Protein AF-A0AAD9PI22-F1 (afdb_monomer_lite)

Structure (mmCIF, N/CA/C/O backbone):
data_AF-A0AAD9PI22-F1
#
_entry.id   AF-A0AAD9PI22-F1
#
loop_
_atom_site.group_PDB
_atom_site.id
_atom_site.type_symbol
_atom_site.label_atom_id
_atom_site.label_alt_id
_atom_site.label_comp_id
_atom_site.label_asym_id
_atom_site.label_entity_id
_atom_site.label_seq_id
_atom_site.pdbx_PDB_ins_code
_atom_site.Cartn_x
_atom_site.Cartn_y
_atom_site.Cartn_z
_atom_site.occupancy
_atom_site.B_iso_or_equiv
_atom_site.auth_seq_id
_atom_site.auth_comp_id
_atom_site.auth_asym_id
_atom_site.auth_atom_id
_atom_site.pdbx_PDB_model_num
ATOM 1 N N . MET A 1 1 ? 38.702 -21.496 -39.972 1.00 35.97 1 MET A N 1
ATOM 2 C CA . MET A 1 1 ? 38.616 -20.045 -39.697 1.00 35.97 1 MET A CA 1
ATOM 3 C C . MET A 1 1 ? 37.369 -19.802 -38.869 1.00 35.97 1 MET A C 1
ATOM 5 O O . MET A 1 1 ? 36.273 -19.994 -39.371 1.00 35.97 1 MET A O 1
ATOM 9 N N . LEU A 1 2 ? 37.556 -19.489 -37.588 1.00 38.97 2 LEU A N 1
ATOM 10 C CA . LEU A 1 2 ? 36.494 -19.089 -36.666 1.00 38.97 2 LEU A CA 1
ATOM 11 C C . LEU A 1 2 ? 36.143 -17.617 -36.901 1.00 38.97 2 LEU A C 1
ATOM 13 O O . LEU A 1 2 ? 37.061 -16.807 -37.036 1.00 38.97 2 LEU A O 1
ATOM 17 N N . LYS A 1 3 ? 34.850 -17.290 -36.857 1.00 31.88 3 LYS A N 1
ATOM 18 C CA . LYS A 1 3 ? 34.234 -16.374 -35.875 1.00 31.88 3 LYS A CA 1
ATOM 19 C C . LYS A 1 3 ? 32.820 -16.034 -36.351 1.00 31.88 3 LYS A C 1
ATOM 21 O O . LYS A 1 3 ? 32.616 -15.097 -37.112 1.00 31.88 3 LYS A O 1
ATOM 26 N N . THR A 1 4 ? 31.850 -16.816 -35.890 1.00 35.97 4 THR A N 1
ATOM 27 C CA . THR A 1 4 ? 30.458 -16.381 -35.784 1.00 35.97 4 THR A CA 1
ATOM 28 C C . THR A 1 4 ? 30.445 -15.253 -34.759 1.00 35.97 4 THR A C 1
ATOM 30 O O . THR A 1 4 ? 30.722 -15.471 -33.581 1.00 35.97 4 THR A O 1
ATOM 33 N N . THR A 1 5 ? 30.233 -14.025 -35.216 1.00 40.47 5 THR A N 1
ATOM 34 C CA . THR A 1 5 ? 29.981 -12.865 -34.361 1.00 40.47 5 THR A CA 1
ATOM 35 C C . THR A 1 5 ? 28.583 -13.029 -33.774 1.00 40.47 5 THR A C 1
ATOM 37 O O . THR A 1 5 ? 27.614 -12.450 -34.257 1.00 40.47 5 THR A O 1
ATOM 40 N N . GLU A 1 6 ? 28.458 -13.871 -32.749 1.00 40.94 6 GLU A N 1
ATOM 41 C CA . GLU A 1 6 ? 27.347 -13.751 -31.813 1.00 40.94 6 GLU A CA 1
ATOM 42 C C . GLU A 1 6 ? 27.530 -12.397 -31.136 1.00 40.94 6 GLU A C 1
ATOM 44 O O . GLU A 1 6 ? 28.418 -12.203 -30.303 1.00 40.94 6 GLU A O 1
ATOM 49 N N . GLY A 1 7 ? 26.762 -11.410 -31.600 1.00 38.84 7 GLY A N 1
ATOM 50 C CA . GLY A 1 7 ? 26.632 -10.146 -30.906 1.00 38.84 7 GLY A CA 1
ATOM 51 C C . GLY A 1 7 ? 26.194 -10.475 -29.491 1.00 38.84 7 GLY A C 1
ATOM 52 O O . GLY A 1 7 ? 25.084 -10.957 -29.283 1.00 38.84 7 GLY A O 1
ATOM 53 N N . ILE A 1 8 ? 27.095 -10.271 -28.534 1.00 39.94 8 ILE A N 1
ATOM 54 C CA . ILE A 1 8 ? 26.773 -10.278 -27.116 1.00 39.94 8 ILE A CA 1
ATOM 55 C C . ILE A 1 8 ? 25.716 -9.185 -26.968 1.00 39.94 8 ILE A C 1
ATOM 57 O O . ILE A 1 8 ? 26.045 -7.999 -26.937 1.00 39.94 8 ILE A O 1
ATOM 61 N N . PHE A 1 9 ? 24.438 -9.567 -26.976 1.00 41.38 9 PHE A N 1
ATOM 62 C CA . PHE A 1 9 ? 23.366 -8.689 -26.547 1.00 41.38 9 PHE A CA 1
ATOM 63 C C . PHE A 1 9 ? 23.658 -8.421 -25.077 1.00 41.38 9 PHE A C 1
ATOM 65 O O . PHE A 1 9 ? 23.322 -9.221 -24.206 1.00 41.38 9 PHE A O 1
ATOM 72 N N . ASN A 1 10 ? 24.383 -7.335 -24.809 1.00 38.91 10 ASN A N 1
ATOM 73 C CA . ASN A 1 10 ? 24.570 -6.835 -23.463 1.00 38.91 10 ASN A CA 1
ATOM 74 C C . ASN A 1 10 ? 23.166 -6.565 -22.926 1.00 38.91 10 ASN A C 1
ATOM 76 O O . ASN A 1 10 ? 22.525 -5.587 -23.310 1.00 38.91 10 ASN A O 1
ATOM 80 N N . PHE A 1 11 ? 22.671 -7.468 -22.079 1.00 43.72 11 PHE A N 1
ATOM 81 C CA . PHE A 1 11 ? 21.475 -7.228 -21.299 1.00 43.72 11 PHE A CA 1
ATOM 82 C C . PHE A 1 11 ? 21.791 -6.040 -20.401 1.00 43.72 11 PHE A C 1
ATOM 84 O O . PHE A 1 11 ? 22.508 -6.166 -19.412 1.00 43.72 11 PHE A O 1
ATOM 91 N N . ASN A 1 12 ? 21.324 -4.870 -20.812 1.00 48.06 12 ASN A N 1
ATOM 92 C CA . ASN A 1 12 ? 21.410 -3.656 -20.033 1.00 48.06 12 ASN A CA 1
ATOM 93 C C . ASN A 1 12 ? 20.130 -3.653 -19.186 1.00 48.06 12 ASN A C 1
ATOM 95 O O . ASN A 1 12 ? 19.066 -3.337 -19.728 1.00 48.06 12 ASN A O 1
ATOM 99 N N . PRO A 1 13 ? 20.162 -4.141 -17.928 1.00 51.25 13 PRO A N 1
ATOM 100 C CA . PRO A 1 13 ? 18.949 -4.300 -17.146 1.00 51.25 13 PRO A CA 1
ATOM 101 C C . PRO A 1 13 ? 18.259 -2.947 -17.058 1.00 51.25 13 PRO A C 1
ATOM 103 O O . PRO A 1 13 ? 18.835 -1.980 -16.560 1.00 51.25 13 PRO A O 1
ATOM 106 N N . ILE A 1 14 ? 17.020 -2.883 -17.545 1.00 55.53 14 ILE A N 1
ATOM 107 C CA . ILE A 1 14 ? 16.158 -1.740 -17.278 1.00 55.53 14 ILE A CA 1
ATOM 108 C C . ILE A 1 14 ? 16.097 -1.628 -15.759 1.00 55.53 14 ILE A C 1
ATOM 110 O O . ILE A 1 14 ? 15.616 -2.540 -15.083 1.00 55.53 14 ILE A O 1
ATOM 114 N N . THR A 1 15 ? 16.629 -0.542 -15.203 1.00 68.50 15 THR A N 1
ATOM 115 C CA . THR A 1 15 ? 16.502 -0.287 -13.772 1.00 68.50 15 THR A CA 1
ATOM 116 C C . THR A 1 15 ? 15.007 -0.271 -13.460 1.00 68.50 15 THR A C 1
ATOM 118 O O . THR A 1 15 ? 14.279 0.544 -14.022 1.00 68.50 15 THR A O 1
ATOM 121 N N . PHE A 1 16 ? 14.523 -1.146 -12.570 1.00 73.44 16 PHE A N 1
ATOM 122 C CA . PHE A 1 16 ? 13.097 -1.224 -12.191 1.00 73.44 16 PHE A CA 1
ATOM 123 C C . PHE A 1 16 ? 12.507 0.140 -11.796 1.00 73.44 16 PHE A C 1
ATOM 125 O O . PHE A 1 16 ? 11.305 0.376 -11.869 1.00 73.44 16 PHE A O 1
ATOM 132 N N . ASN A 1 17 ? 13.386 1.061 -11.417 1.00 77.12 17 ASN A N 1
ATOM 133 C CA . ASN A 1 17 ? 13.073 2.401 -10.976 1.00 77.12 17 ASN A CA 1
ATOM 134 C C . ASN A 1 17 ? 12.427 3.283 -12.054 1.00 77.12 17 ASN A C 1
ATOM 136 O O . ASN A 1 17 ? 11.632 4.152 -11.701 1.00 77.12 17 ASN A O 1
ATOM 140 N N . VAL A 1 18 ? 12.696 3.027 -13.338 1.00 77.06 18 VAL A N 1
ATOM 141 C CA . VAL A 1 18 ? 12.153 3.815 -14.462 1.00 77.06 18 VAL A CA 1
ATOM 142 C C . VAL A 1 18 ? 10.926 3.178 -15.113 1.00 77.06 18 VAL A C 1
ATOM 144 O O . VAL A 1 18 ? 10.428 3.679 -16.117 1.00 77.06 18 VAL A O 1
ATOM 147 N N . LEU A 1 19 ? 10.453 2.047 -14.583 1.00 81.62 19 LEU A N 1
ATOM 148 C CA . LEU A 1 19 ? 9.307 1.350 -15.151 1.00 81.62 19 LEU A CA 1
ATOM 149 C C . LEU A 1 19 ? 8.008 2.099 -14.838 1.00 81.62 19 LEU A C 1
ATOM 151 O O . LEU A 1 19 ? 7.695 2.380 -13.678 1.00 81.62 19 LEU A O 1
ATOM 155 N N . LYS A 1 20 ? 7.244 2.370 -15.899 1.00 82.00 20 LYS A N 1
ATOM 156 C CA . LYS A 1 20 ? 5.884 2.917 -15.844 1.00 82.00 20 LYS A CA 1
ATOM 157 C C . LYS A 1 20 ? 4.918 1.928 -15.216 1.00 82.00 20 LYS A C 1
ATOM 159 O O . LYS A 1 20 ? 5.128 0.719 -15.308 1.00 82.00 20 LYS A O 1
ATOM 164 N N . GLN A 1 21 ? 3.803 2.416 -14.677 1.00 87.00 21 GLN A N 1
ATOM 165 C CA . GLN A 1 21 ? 2.771 1.546 -14.101 1.00 87.00 21 GLN A CA 1
ATOM 166 C C . GLN A 1 21 ? 2.164 0.593 -15.148 1.00 87.00 21 GLN A C 1
ATOM 168 O O . GLN A 1 21 ? 1.820 -0.546 -14.830 1.00 87.00 21 GLN A O 1
ATOM 173 N N . SER A 1 22 ? 2.067 1.048 -16.396 1.00 87.50 22 SER A N 1
ATOM 174 C CA . SER A 1 22 ? 1.543 0.302 -17.545 1.00 87.50 22 SER A CA 1
ATOM 175 C C . SER A 1 22 ? 2.485 -0.794 -18.063 1.00 87.50 22 SER A C 1
ATOM 177 O O . SER A 1 22 ? 2.059 -1.649 -18.842 1.00 87.50 22 SER A O 1
ATOM 179 N N . TRP A 1 23 ? 3.753 -0.802 -17.633 1.00 88.75 23 TRP A N 1
ATOM 180 C CA . TRP A 1 23 ? 4.766 -1.696 -18.184 1.00 88.75 23 TRP A CA 1
ATOM 181 C C . TRP A 1 23 ? 4.477 -3.166 -17.867 1.00 88.75 23 TRP A C 1
ATOM 183 O O . TRP A 1 23 ? 4.210 -3.551 -16.719 1.00 88.75 23 TRP A O 1
ATOM 193 N N . ARG A 1 24 ? 4.595 -3.996 -18.906 1.00 89.50 24 ARG A N 1
ATOM 194 C CA . ARG A 1 24 ? 4.453 -5.449 -18.847 1.00 89.50 24 ARG A CA 1
ATOM 195 C C . ARG A 1 24 ? 5.734 -6.120 -19.307 1.00 89.50 24 ARG A C 1
ATOM 197 O O . ARG A 1 24 ? 6.409 -5.615 -20.201 1.00 89.50 24 ARG A O 1
ATOM 204 N N . VAL A 1 25 ? 6.028 -7.270 -18.714 1.00 87.88 25 VAL A N 1
ATOM 205 C CA . VAL A 1 25 ? 7.157 -8.108 -19.121 1.00 87.88 25 VAL A CA 1
ATOM 206 C C . VAL A 1 25 ? 6.956 -8.551 -20.577 1.00 87.88 25 VAL A C 1
ATOM 208 O O . VAL A 1 25 ? 5.915 -9.145 -20.876 1.00 87.88 25 VAL A O 1
ATOM 211 N N . PRO A 1 26 ? 7.918 -8.277 -21.477 1.00 88.69 26 PRO A N 1
ATOM 212 C CA . PRO A 1 26 ? 7.857 -8.724 -22.863 1.00 88.69 26 PRO A CA 1
ATOM 213 C C . PRO A 1 26 ? 7.782 -10.246 -22.977 1.00 88.69 26 PRO A C 1
ATOM 215 O O . PRO A 1 26 ? 8.443 -10.964 -22.228 1.00 88.69 26 PRO A O 1
ATOM 218 N N . GLU A 1 27 ? 7.027 -10.731 -23.961 1.00 91.00 27 GLU A N 1
ATOM 219 C CA . GLU A 1 27 ? 6.919 -12.160 -24.279 1.00 91.00 27 GLU A CA 1
ATOM 220 C C . GLU A 1 27 ? 8.090 -12.634 -25.151 1.00 91.00 27 GLU A C 1
ATOM 222 O O . GLU A 1 27 ? 7.920 -13.155 -26.251 1.00 91.00 27 GLU A O 1
ATOM 227 N N . ALA A 1 28 ? 9.307 -12.353 -24.698 1.00 84.81 28 ALA A N 1
ATOM 228 C CA . ALA A 1 28 ? 10.525 -12.656 -25.429 1.00 84.81 28 ALA A CA 1
ATOM 229 C C . ALA A 1 28 ? 11.674 -12.954 -24.467 1.00 84.81 28 ALA A C 1
ATOM 231 O O . ALA A 1 28 ? 11.714 -12.458 -23.334 1.00 84.81 28 ALA A O 1
ATOM 232 N N . ASP A 1 29 ? 12.641 -13.732 -24.950 1.00 82.12 29 ASP A N 1
ATOM 233 C CA . ASP A 1 29 ? 13.921 -13.896 -24.269 1.00 82.12 29 ASP A CA 1
ATOM 234 C C . ASP A 1 29 ? 14.565 -12.509 -24.045 1.00 82.12 29 ASP A C 1
ATOM 236 O O . ASP A 1 29 ? 14.460 -11.632 -24.909 1.00 82.12 29 ASP A O 1
ATOM 240 N N . PRO A 1 30 ? 15.201 -12.253 -22.886 1.00 82.06 30 PRO A N 1
ATOM 241 C CA . PRO A 1 30 ? 15.660 -13.220 -21.883 1.00 82.06 30 PRO A CA 1
ATOM 242 C C . PRO A 1 30 ? 14.673 -13.494 -20.732 1.00 82.06 30 PRO A C 1
ATOM 244 O O . PRO A 1 30 ? 15.046 -14.145 -19.754 1.00 82.06 30 PRO A O 1
ATOM 247 N N . TRP A 1 31 ? 13.446 -12.971 -20.778 1.00 83.81 31 TRP A N 1
ATOM 248 C CA . TRP A 1 31 ? 12.510 -13.126 -19.663 1.00 83.81 31 TRP A CA 1
ATOM 249 C C . TRP A 1 31 ? 11.978 -14.563 -19.584 1.00 83.81 31 TRP A C 1
ATOM 251 O O . TRP A 1 31 ? 11.579 -15.112 -20.613 1.00 83.81 31 TRP A O 1
ATOM 261 N N . PRO A 1 32 ? 11.901 -15.179 -18.389 1.00 89.56 32 PRO A N 1
ATOM 262 C CA . PRO A 1 32 ? 11.273 -16.486 -18.240 1.00 89.56 32 PRO A CA 1
ATOM 263 C C . PRO A 1 32 ? 9.808 -16.453 -18.683 1.00 89.56 32 PRO A C 1
ATOM 265 O O . PRO A 1 32 ? 9.076 -15.523 -18.340 1.00 89.56 32 PRO A O 1
ATOM 268 N N . ARG A 1 33 ? 9.364 -17.504 -19.385 1.00 90.81 33 ARG A N 1
ATOM 269 C CA . ARG A 1 33 ? 7.989 -17.618 -19.911 1.00 90.81 33 ARG A CA 1
ATOM 270 C C . ARG A 1 33 ? 6.904 -17.451 -18.851 1.00 90.81 33 ARG A C 1
ATOM 272 O O . ARG A 1 33 ? 5.836 -16.938 -19.150 1.00 90.81 33 ARG A O 1
ATOM 279 N N . GLU A 1 34 ? 7.179 -17.859 -17.615 1.00 93.12 34 GLU A N 1
ATOM 280 C CA . GLU A 1 34 ? 6.254 -17.717 -16.483 1.00 93.12 34 GLU A CA 1
ATOM 281 C C . GLU A 1 34 ? 5.937 -16.257 -16.119 1.00 93.12 34 GLU A C 1
ATOM 283 O O . GLU A 1 34 ? 4.896 -15.992 -15.521 1.00 93.12 34 GLU A O 1
ATOM 288 N N . TYR A 1 35 ? 6.795 -15.308 -16.505 1.00 89.31 35 TYR A N 1
ATOM 289 C CA . TYR A 1 35 ? 6.591 -13.882 -16.249 1.00 89.31 35 TYR A CA 1
ATOM 290 C C . TYR A 1 35 ? 6.098 -13.108 -17.467 1.00 89.31 35 TYR A C 1
ATOM 292 O O . TYR A 1 35 ? 5.817 -11.922 -17.336 1.00 89.31 35 TYR A O 1
ATOM 300 N N . TRP A 1 36 ? 5.973 -13.732 -18.638 1.00 92.00 36 TRP A N 1
ATOM 301 C CA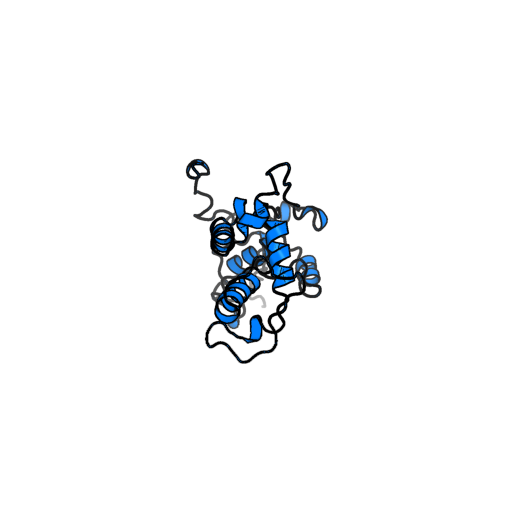 . TRP A 1 36 ? 5.503 -13.067 -19.853 1.00 92.00 36 TRP A CA 1
ATOM 302 C C . TRP A 1 36 ? 4.118 -12.436 -19.649 1.00 92.00 36 TRP A C 1
ATOM 304 O O . TRP A 1 36 ? 3.213 -13.040 -19.075 1.00 92.00 36 TRP A O 1
ATOM 314 N N . GLY A 1 37 ? 3.977 -11.169 -20.044 1.00 90.31 37 GLY A N 1
ATOM 315 C CA . GLY A 1 37 ? 2.748 -10.394 -19.857 1.00 90.31 37 GLY A CA 1
ATOM 316 C C . GLY A 1 37 ? 2.483 -9.915 -18.419 1.00 90.31 37 GLY A C 1
ATOM 317 O O . GLY A 1 37 ? 1.521 -9.162 -18.196 1.00 90.31 37 GLY A O 1
ATOM 318 N N . MET A 1 38 ? 3.329 -10.279 -17.442 1.00 91.38 38 MET A N 1
ATOM 319 C CA . MET A 1 38 ? 3.188 -9.845 -16.049 1.00 91.38 38 MET A CA 1
ATOM 320 C C . MET A 1 38 ? 3.219 -8.311 -15.964 1.00 91.38 38 MET A C 1
ATOM 322 O O . MET A 1 38 ? 4.159 -7.692 -16.470 1.00 91.38 38 MET A O 1
ATOM 326 N N . PRO A 1 39 ? 2.244 -7.669 -15.288 1.00 93.75 39 PRO A N 1
ATOM 327 C CA . PRO A 1 39 ? 2.211 -6.219 -15.109 1.00 93.75 39 PRO A CA 1
ATOM 328 C C . PRO A 1 39 ? 3.193 -5.781 -14.014 1.00 93.75 39 PRO A C 1
ATOM 330 O O . PRO A 1 39 ? 2.798 -5.348 -12.932 1.00 93.75 39 PRO A O 1
ATOM 333 N N . LEU A 1 40 ? 4.495 -5.926 -14.263 1.00 90.75 40 LEU A N 1
ATOM 334 C CA . LEU A 1 40 ? 5.535 -5.616 -13.279 1.00 90.75 40 LEU A CA 1
ATOM 335 C C . LEU A 1 40 ? 5.495 -4.144 -12.843 1.00 90.75 40 LEU A C 1
ATOM 337 O O . LEU A 1 40 ? 5.661 -3.860 -11.657 1.00 90.75 40 LEU A O 1
ATOM 341 N N . GLY A 1 41 ? 5.199 -3.224 -13.766 1.00 89.88 41 GLY A N 1
ATOM 342 C CA . GLY A 1 41 ? 5.038 -1.800 -13.470 1.00 89.88 41 GLY A CA 1
ATOM 343 C C . GLY A 1 41 ? 3.980 -1.519 -12.400 1.00 89.88 41 GLY A C 1
ATOM 344 O O . GLY A 1 41 ? 4.199 -0.738 -11.471 1.00 89.88 41 GLY A O 1
ATOM 345 N N . TYR A 1 42 ? 2.856 -2.232 -12.470 1.00 91.81 42 TYR A N 1
ATOM 346 C CA . TYR A 1 42 ? 1.778 -2.154 -11.487 1.00 91.81 42 TYR A CA 1
ATOM 347 C C . TYR A 1 42 ? 2.235 -2.614 -10.099 1.00 91.81 42 TYR A C 1
ATOM 349 O O . TYR A 1 42 ? 1.974 -1.937 -9.104 1.00 91.81 42 TYR A O 1
ATOM 357 N N . PHE A 1 43 ? 2.969 -3.726 -10.012 1.00 92.00 43 PHE A N 1
ATOM 358 C CA . PHE A 1 43 ? 3.496 -4.212 -8.733 1.00 92.00 43 PHE A CA 1
ATOM 359 C C . PHE A 1 43 ? 4.540 -3.266 -8.134 1.00 92.00 43 PHE A C 1
ATOM 361 O O . PHE A 1 43 ? 4.518 -3.023 -6.928 1.00 92.00 43 PHE A O 1
ATOM 368 N N . ILE A 1 44 ? 5.406 -2.681 -8.965 1.00 90.94 44 ILE A N 1
ATOM 369 C CA . ILE A 1 44 ? 6.383 -1.669 -8.540 1.00 90.94 44 ILE A CA 1
ATOM 370 C C . ILE A 1 44 ? 5.673 -0.461 -7.933 1.00 90.94 44 ILE A C 1
ATOM 372 O O . ILE A 1 44 ? 6.004 -0.054 -6.818 1.00 90.94 44 ILE A O 1
ATOM 376 N N . ARG A 1 45 ? 4.650 0.070 -8.613 1.00 90.25 45 ARG A N 1
ATOM 377 C CA . ARG A 1 45 ? 3.828 1.165 -8.086 1.00 90.25 45 ARG A CA 1
ATOM 378 C C . ARG A 1 45 ? 3.207 0.806 -6.736 1.00 90.25 45 ARG A C 1
ATOM 380 O O . ARG A 1 45 ? 3.277 1.616 -5.816 1.00 90.25 45 ARG A O 1
ATOM 387 N N . ARG A 1 46 ? 2.664 -0.408 -6.598 1.00 91.44 46 ARG A N 1
ATOM 388 C CA . ARG A 1 46 ? 2.057 -0.878 -5.342 1.00 91.44 46 ARG A CA 1
ATOM 389 C C . ARG A 1 46 ? 3.051 -1.043 -4.196 1.00 91.44 46 ARG A C 1
ATOM 391 O O . ARG A 1 46 ? 2.685 -0.816 -3.048 1.00 91.44 46 ARG A O 1
ATOM 398 N N . MET A 1 47 ? 4.301 -1.399 -4.483 1.00 90.81 47 MET A N 1
ATOM 399 C CA . MET A 1 47 ? 5.367 -1.375 -3.476 1.00 90.81 47 MET A CA 1
ATOM 400 C C . MET A 1 47 ? 5.689 0.063 -3.047 1.00 90.81 47 MET A C 1
ATOM 402 O O . MET A 1 47 ? 5.818 0.325 -1.853 1.00 90.81 47 MET A O 1
ATOM 406 N N . ARG A 1 48 ? 5.754 1.007 -3.996 1.00 88.25 48 ARG A N 1
ATOM 407 C CA . ARG A 1 48 ? 6.044 2.425 -3.716 1.00 88.25 48 ARG A CA 1
ATOM 408 C C . ARG A 1 48 ? 4.964 3.144 -2.922 1.00 88.25 48 ARG A C 1
ATOM 410 O O . ARG A 1 48 ? 5.314 4.002 -2.130 1.00 88.25 48 ARG A O 1
ATOM 417 N N . CYS A 1 49 ? 3.687 2.802 -3.098 1.00 88.50 49 CYS A N 1
ATOM 418 C CA . CYS A 1 49 ? 2.621 3.364 -2.266 1.00 88.50 49 CYS A CA 1
ATOM 419 C C . CYS A 1 49 ? 2.348 2.583 -0.975 1.00 88.50 49 CYS A C 1
ATOM 421 O O . CYS A 1 49 ? 1.548 3.041 -0.170 1.00 88.50 49 CYS A O 1
ATOM 423 N N . GLY A 1 50 ? 2.971 1.421 -0.759 1.00 88.56 50 GLY A N 1
ATOM 424 C CA . GLY A 1 50 ? 2.756 0.607 0.446 1.00 88.56 50 GLY A CA 1
ATOM 425 C C . GLY A 1 50 ? 1.548 -0.335 0.398 1.00 88.56 50 GLY A C 1
ATOM 426 O O . GLY A 1 50 ? 1.285 -1.066 1.350 1.00 88.56 50 GLY A O 1
ATOM 427 N N . ASP A 1 51 ? 0.850 -0.412 -0.737 1.00 89.75 51 ASP A N 1
ATOM 428 C CA . ASP A 1 51 ? -0.207 -1.404 -0.961 1.00 89.75 51 ASP A CA 1
ATOM 429 C C . ASP A 1 51 ? 0.302 -2.849 -0.948 1.00 89.75 51 ASP A C 1
ATOM 431 O O . ASP A 1 51 ? -0.478 -3.781 -0.737 1.00 89.75 51 ASP A O 1
ATOM 435 N N . ILE A 1 52 ? 1.587 -3.042 -1.236 1.00 89.75 52 ILE A N 1
ATOM 436 C CA . ILE A 1 52 ? 2.288 -4.309 -1.067 1.00 89.75 52 ILE A CA 1
ATOM 437 C C . ILE A 1 52 ? 3.334 -4.111 0.014 1.00 89.75 52 ILE A C 1
ATOM 439 O O . ILE A 1 52 ? 4.216 -3.261 -0.108 1.00 89.75 52 ILE A O 1
ATOM 443 N N . ASP A 1 53 ? 3.261 -4.955 1.040 1.00 87.06 5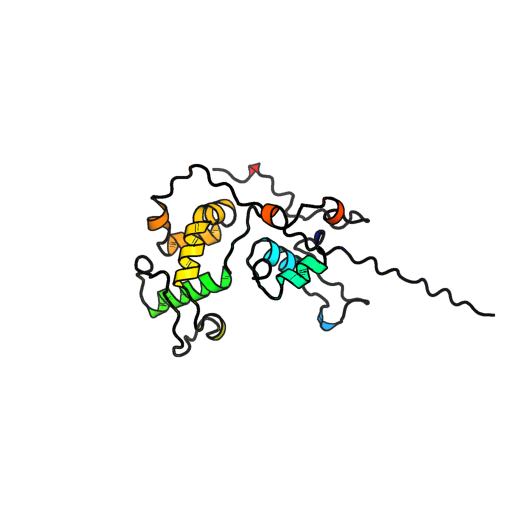3 ASP A N 1
ATOM 444 C CA . ASP A 1 53 ? 4.256 -4.977 2.099 1.00 87.06 53 ASP A CA 1
ATOM 445 C C . ASP A 1 53 ? 5.619 -5.395 1.533 1.00 87.06 53 ASP A C 1
ATOM 447 O O . ASP A 1 53 ? 5.847 -6.549 1.157 1.00 87.06 53 ASP A O 1
ATOM 451 N N . ALA A 1 54 ? 6.509 -4.423 1.402 1.00 89.06 54 ALA A N 1
ATOM 452 C CA . ALA A 1 54 ? 7.826 -4.604 0.811 1.00 89.06 54 ALA A CA 1
ATOM 453 C C . ALA A 1 54 ? 8.872 -3.748 1.524 1.00 89.06 54 ALA A C 1
ATOM 455 O O . ALA A 1 54 ? 9.960 -4.235 1.818 1.00 89.06 54 ALA A O 1
ATOM 456 N N . LYS A 1 55 ? 8.529 -2.491 1.828 1.00 85.31 55 LYS A N 1
ATOM 457 C CA . LYS A 1 55 ? 9.450 -1.504 2.398 1.00 85.31 55 LYS A CA 1
ATOM 458 C C . LYS A 1 55 ? 9.830 -1.793 3.848 1.00 85.31 55 LYS A C 1
ATOM 460 O O . LYS A 1 55 ? 10.995 -1.643 4.201 1.00 85.31 55 LYS A O 1
ATOM 465 N N . GLU A 1 56 ? 8.860 -2.193 4.663 1.00 83.19 56 GLU A N 1
ATOM 466 C CA . GLU A 1 56 ? 9.055 -2.492 6.090 1.00 83.19 56 GLU A CA 1
ATOM 467 C C . GLU A 1 56 ? 9.156 -4.008 6.345 1.00 83.19 56 GLU A C 1
ATOM 469 O O . GLU A 1 56 ? 9.429 -4.461 7.455 1.00 83.19 56 GLU A O 1
ATOM 474 N N . HIS A 1 57 ? 8.984 -4.817 5.296 1.00 87.94 57 HIS A N 1
ATOM 475 C CA . HIS A 1 57 ? 9.068 -6.263 5.390 1.00 87.94 57 HIS A CA 1
ATOM 476 C C . HIS A 1 57 ? 10.520 -6.712 5.600 1.00 87.94 57 HIS A C 1
ATOM 478 O O . HIS A 1 57 ? 11.351 -6.614 4.694 1.00 87.94 57 HIS A O 1
ATOM 484 N N . TRP A 1 58 ? 10.795 -7.336 6.748 1.00 87.19 58 TRP A N 1
ATOM 485 C CA . TRP A 1 58 ? 12.134 -7.776 7.173 1.00 87.19 58 TRP A CA 1
ATOM 486 C C . TRP A 1 58 ? 12.911 -8.590 6.119 1.00 87.19 58 TRP A C 1
ATOM 488 O O . TRP A 1 58 ? 14.116 -8.422 5.973 1.00 87.19 58 TRP A O 1
ATOM 498 N N . PHE A 1 59 ? 12.230 -9.461 5.365 1.00 89.19 59 PHE A N 1
ATOM 499 C CA . PHE A 1 59 ? 12.844 -10.262 4.298 1.00 89.19 59 PHE A CA 1
ATOM 500 C C . PHE A 1 59 ? 12.929 -9.568 2.925 1.00 89.19 59 PHE A C 1
ATOM 502 O O . PHE A 1 59 ? 13.935 -9.697 2.232 1.00 89.19 59 PHE A O 1
ATOM 509 N N . ARG A 1 60 ? 11.882 -8.848 2.493 1.00 90.62 60 ARG A N 1
ATOM 510 C CA . ARG A 1 60 ? 11.821 -8.262 1.139 1.00 90.62 60 ARG A CA 1
ATOM 511 C C . ARG A 1 60 ? 12.661 -6.995 1.034 1.00 90.62 60 ARG A C 1
ATOM 513 O O . ARG A 1 60 ? 13.299 -6.781 0.004 1.00 90.62 60 ARG A O 1
ATOM 520 N N . ARG A 1 61 ? 12.700 -6.188 2.099 1.00 88.19 61 ARG A N 1
ATOM 521 C CA . ARG A 1 61 ? 13.418 -4.914 2.111 1.00 88.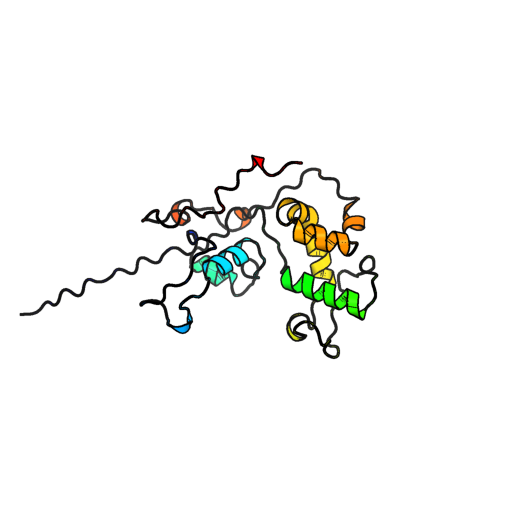19 61 ARG A CA 1
ATOM 522 C C . ARG A 1 61 ? 14.913 -5.070 1.790 1.00 88.19 61 ARG A C 1
ATOM 524 O O . ARG A 1 61 ? 15.350 -4.424 0.839 1.00 88.19 61 ARG A O 1
ATOM 531 N N . PRO A 1 62 ? 15.679 -5.979 2.430 1.00 86.19 62 PRO A N 1
ATOM 532 C CA . PRO A 1 62 ? 17.096 -6.167 2.103 1.00 86.19 62 PRO A CA 1
ATOM 533 C C . PRO A 1 62 ? 17.359 -6.564 0.643 1.00 86.19 62 PRO A C 1
ATOM 535 O O . PRO A 1 62 ? 18.371 -6.173 0.062 1.00 86.19 62 PRO A O 1
ATOM 538 N N . ILE A 1 63 ? 16.451 -7.333 0.031 1.00 88.12 63 ILE A N 1
ATOM 539 C CA . ILE A 1 63 ? 16.567 -7.755 -1.374 1.00 88.12 63 ILE A CA 1
ATOM 540 C C . ILE A 1 63 ? 16.387 -6.547 -2.301 1.00 88.12 63 ILE A C 1
ATOM 542 O O . ILE A 1 63 ? 17.176 -6.360 -3.228 1.00 88.12 63 ILE A O 1
ATOM 546 N N . LEU A 1 64 ? 15.381 -5.713 -2.026 1.00 87.12 64 LEU A N 1
ATOM 547 C CA . LEU A 1 64 ? 15.085 -4.500 -2.792 1.00 87.12 64 LEU A CA 1
ATOM 548 C C . LEU A 1 64 ? 16.188 -3.441 -2.641 1.00 87.12 64 LEU A C 1
ATOM 550 O O . LEU A 1 64 ? 16.575 -2.804 -3.621 1.00 87.12 64 LEU A O 1
ATOM 554 N N . ASP A 1 65 ? 16.766 -3.310 -1.448 1.00 83.75 65 ASP A N 1
ATOM 555 C CA . ASP A 1 65 ? 17.897 -2.409 -1.210 1.00 83.75 65 ASP A CA 1
ATOM 556 C C . ASP A 1 65 ? 19.155 -2.873 -1.964 1.00 83.75 65 ASP A C 1
ATOM 558 O O . ASP A 1 65 ? 19.857 -2.056 -2.566 1.00 83.75 65 ASP A O 1
ATOM 562 N N . LYS A 1 66 ? 19.407 -4.190 -2.031 1.00 83.00 66 LYS A N 1
ATOM 563 C CA . LYS A 1 66 ? 20.534 -4.762 -2.791 1.00 83.00 66 LYS A CA 1
ATOM 564 C C . LYS A 1 66 ? 20.462 -4.433 -4.285 1.00 83.00 66 LYS A C 1
ATOM 566 O O . LYS A 1 66 ? 21.501 -4.212 -4.906 1.00 83.00 66 LYS A O 1
ATOM 571 N N . ILE A 1 67 ? 19.257 -4.375 -4.855 1.00 80.81 67 ILE A N 1
ATOM 572 C CA . ILE A 1 67 ? 19.034 -3.987 -6.260 1.00 80.81 67 ILE A CA 1
ATOM 573 C C . ILE A 1 67 ? 18.853 -2.471 -6.445 1.00 80.81 67 ILE A C 1
ATOM 575 O O . ILE A 1 67 ? 18.510 -2.030 -7.540 1.00 80.81 67 ILE A O 1
ATOM 579 N N . LYS A 1 68 ? 19.098 -1.671 -5.396 1.00 81.25 68 LYS A N 1
ATOM 580 C CA . LYS A 1 68 ? 18.957 -0.206 -5.388 1.00 81.25 68 LYS A CA 1
ATOM 581 C C . LYS A 1 68 ? 17.563 0.258 -5.830 1.00 81.25 68 LYS A C 1
ATOM 583 O O . LYS A 1 68 ? 17.437 1.187 -6.632 1.00 81.25 68 LYS A O 1
ATOM 588 N N . PHE A 1 69 ? 16.520 -0.408 -5.333 1.00 83.38 69 PHE A N 1
ATOM 589 C CA . PHE A 1 69 ? 15.135 -0.042 -5.615 1.00 83.38 69 PHE A CA 1
ATOM 590 C C . PHE A 1 69 ? 14.814 1.373 -5.104 1.00 83.38 69 PHE A C 1
ATOM 592 O O . PHE A 1 69 ? 15.065 1.711 -3.944 1.00 83.38 69 PHE A O 1
ATOM 599 N N . ASP A 1 70 ? 14.249 2.195 -5.984 1.00 82.25 70 ASP A N 1
ATOM 600 C CA . ASP A 1 70 ? 13.789 3.548 -5.701 1.00 82.25 70 ASP A CA 1
ATOM 601 C C . ASP A 1 70 ? 12.334 3.513 -5.234 1.00 82.25 70 ASP A C 1
ATOM 603 O O . ASP A 1 70 ? 11.412 3.167 -5.987 1.00 82.25 70 ASP A O 1
ATOM 607 N N . TRP A 1 71 ? 12.147 3.916 -3.981 1.00 81.38 71 TRP A N 1
ATOM 608 C CA . TRP A 1 71 ? 10.842 4.023 -3.346 1.00 81.38 71 TRP A CA 1
ATOM 609 C C . TRP A 1 71 ? 10.079 5.287 -3.782 1.00 81.38 71 TRP A C 1
ATOM 611 O O . TRP A 1 71 ? 8.861 5.311 -3.656 1.00 81.38 71 TRP A O 1
ATOM 621 N N . GLY A 1 72 ? 10.743 6.289 -4.371 1.00 78.94 72 GLY A N 1
ATOM 622 C CA . GLY A 1 72 ? 10.137 7.560 -4.781 1.00 78.94 72 GLY A CA 1
ATOM 623 C C . GLY A 1 72 ? 10.200 8.634 -3.692 1.00 78.94 72 GLY A C 1
ATOM 624 O O . GLY A 1 72 ? 11.062 8.599 -2.814 1.00 78.94 72 GLY A O 1
ATOM 625 N N . ASP A 1 73 ? 9.278 9.597 -3.725 1.00 74.31 73 ASP A N 1
ATOM 626 C CA . ASP A 1 73 ? 9.208 10.676 -2.727 1.00 74.31 73 ASP A CA 1
ATOM 627 C C . ASP A 1 73 ? 8.532 10.245 -1.413 1.00 74.31 73 ASP A C 1
ATOM 629 O O . ASP A 1 73 ? 8.922 10.708 -0.342 1.00 74.31 73 ASP A O 1
ATOM 633 N N . GLY A 1 74 ? 7.595 9.299 -1.472 1.00 77.69 74 GLY A N 1
ATOM 634 C CA . GLY A 1 74 ? 6.873 8.739 -0.328 1.00 77.69 74 GLY A CA 1
ATOM 635 C C . GLY A 1 74 ? 5.725 9.600 0.145 1.00 77.69 74 GLY A C 1
ATOM 636 O O . GLY A 1 74 ? 5.252 9.419 1.266 1.00 77.69 74 GLY A O 1
ATOM 637 N N . LEU A 1 75 ? 5.279 10.530 -0.696 1.00 81.06 75 LEU A N 1
ATOM 638 C CA . LEU A 1 75 ? 4.183 11.426 -0.366 1.00 81.06 75 LEU A CA 1
ATOM 639 C C . LEU A 1 75 ? 2.863 10.675 -0.165 1.00 81.06 75 LEU A C 1
ATOM 641 O O . LEU A 1 75 ? 2.076 11.057 0.700 1.00 81.06 75 LEU A O 1
ATOM 645 N N . ASP A 1 76 ? 2.652 9.600 -0.923 1.00 84.88 76 ASP A N 1
ATOM 646 C CA . ASP A 1 76 ? 1.434 8.793 -0.931 1.00 84.88 76 ASP A CA 1
ATOM 647 C C . ASP A 1 76 ? 1.620 7.388 -0.321 1.00 84.88 76 ASP A C 1
ATOM 649 O O . ASP A 1 76 ? 0.835 6.474 -0.590 1.00 84.88 76 ASP A O 1
ATOM 653 N N . TYR A 1 77 ? 2.661 7.196 0.494 1.00 87.50 77 TYR A N 1
ATOM 654 C CA . TYR A 1 77 ? 2.987 5.900 1.090 1.00 87.50 77 TYR A CA 1
ATOM 655 C C . TYR A 1 77 ? 2.118 5.587 2.325 1.00 87.50 77 TYR A C 1
ATOM 657 O O . TYR A 1 77 ? 2.192 6.286 3.343 1.00 87.50 77 TYR A O 1
ATOM 665 N N . ILE A 1 78 ? 1.351 4.491 2.282 1.00 88.56 78 ILE A N 1
ATOM 666 C CA . ILE A 1 78 ? 0.721 3.890 3.469 1.00 88.56 78 ILE A CA 1
ATOM 667 C C . ILE A 1 78 ? 1.662 2.890 4.147 1.00 88.56 78 ILE A C 1
ATOM 669 O O . ILE A 1 78 ? 2.356 2.121 3.490 1.00 88.56 78 ILE A O 1
ATOM 673 N N . ASN A 1 79 ? 1.683 2.869 5.479 1.00 87.25 79 ASN A N 1
ATOM 674 C CA . ASN A 1 79 ? 2.500 1.934 6.263 1.00 87.25 79 ASN A CA 1
ATOM 675 C C . ASN A 1 79 ? 1.784 0.604 6.565 1.00 87.25 79 ASN A C 1
ATOM 677 O O . ASN A 1 79 ? 2.321 -0.233 7.287 1.00 87.25 79 ASN A O 1
ATOM 681 N N . PHE A 1 80 ? 0.593 0.403 6.004 1.00 88.19 80 PHE A N 1
ATOM 682 C CA . PHE A 1 80 ? -0.232 -0.783 6.185 1.00 88.19 80 PHE A CA 1
ATOM 683 C C . PHE A 1 80 ? -0.803 -1.255 4.842 1.00 88.19 80 PHE A C 1
ATOM 685 O O . PHE A 1 80 ? -0.868 -0.506 3.875 1.00 88.19 80 PHE A O 1
ATOM 692 N N . THR A 1 81 ? -1.256 -2.508 4.762 1.00 89.81 81 THR A N 1
ATOM 693 C CA . THR A 1 81 ? -1.846 -3.050 3.527 1.00 89.81 81 THR A CA 1
ATOM 694 C C . THR A 1 81 ? -3.334 -2.703 3.427 1.00 89.81 81 THR A C 1
ATOM 696 O O . THR A 1 81 ? -4.144 -3.279 4.158 1.00 89.81 81 THR A O 1
ATOM 699 N N . TRP A 1 82 ? -3.714 -1.834 2.481 1.00 91.50 82 TRP A N 1
ATOM 700 C CA . TRP A 1 82 ? -5.116 -1.433 2.275 1.00 91.50 82 TRP A CA 1
ATOM 701 C C . TRP A 1 82 ? -6.060 -2.613 2.018 1.00 91.50 82 TRP A C 1
ATOM 703 O O . TRP A 1 82 ? -7.097 -2.715 2.658 1.00 91.50 82 TRP A O 1
ATOM 713 N N . ASP A 1 83 ? -5.679 -3.541 1.137 1.00 89.38 83 ASP A N 1
ATOM 714 C CA . ASP A 1 83 ? -6.518 -4.696 0.771 1.00 89.38 83 ASP A CA 1
ATOM 715 C C . ASP A 1 83 ? -6.863 -5.577 1.989 1.00 89.38 83 ASP A C 1
ATOM 717 O O . ASP A 1 83 ? -7.975 -6.088 2.103 1.00 89.38 83 ASP A O 1
ATOM 721 N N . LYS A 1 84 ? -5.943 -5.696 2.958 1.00 88.25 84 LYS A N 1
ATOM 722 C CA . LYS A 1 84 ? -6.211 -6.404 4.219 1.00 88.25 84 LYS A CA 1
ATOM 723 C C . LYS A 1 84 ? -7.193 -5.635 5.099 1.00 88.25 84 LYS A C 1
ATOM 725 O O . LYS A 1 84 ? -8.094 -6.249 5.666 1.00 88.25 84 LYS A O 1
ATOM 730 N N . LEU A 1 85 ? -7.022 -4.316 5.211 1.00 91.19 85 LEU A N 1
ATOM 731 C CA . LEU A 1 85 ? -7.922 -3.459 5.981 1.00 91.19 85 LEU A CA 1
ATOM 732 C C . LEU A 1 85 ? -9.338 -3.491 5.399 1.00 91.19 85 LEU A C 1
ATOM 734 O O . LEU A 1 85 ? -10.280 -3.782 6.124 1.00 91.19 85 LEU A O 1
ATOM 738 N N . GLU A 1 86 ? -9.483 -3.248 4.098 1.00 91.06 86 GLU A N 1
ATOM 739 C CA . GLU A 1 86 ? -10.773 -3.218 3.404 1.00 91.06 86 GLU A CA 1
ATOM 740 C C . GLU A 1 86 ? -11.521 -4.545 3.566 1.00 91.06 86 GLU A C 1
ATOM 742 O O . GLU A 1 86 ? -12.652 -4.561 4.053 1.00 91.06 86 GLU A O 1
ATOM 747 N N . ARG A 1 87 ? -10.873 -5.677 3.258 1.00 87.81 87 ARG A N 1
ATOM 748 C CA . ARG A 1 87 ? -11.475 -7.010 3.435 1.00 87.81 87 ARG A CA 1
ATOM 749 C C . ARG A 1 87 ? -11.826 -7.291 4.891 1.00 87.81 87 ARG A C 1
ATOM 751 O O . ARG A 1 87 ? -12.893 -7.839 5.164 1.00 87.81 87 ARG A O 1
ATOM 758 N N . GLY A 1 88 ? -10.939 -6.925 5.814 1.00 87.75 88 GLY A N 1
ATOM 759 C CA . GLY A 1 88 ? -11.149 -7.115 7.242 1.00 87.75 88 GLY A CA 1
ATOM 760 C C . GLY A 1 88 ? -12.324 -6.297 7.776 1.00 87.75 88 GLY A C 1
ATOM 761 O O . GLY A 1 88 ? -13.127 -6.827 8.537 1.00 87.75 88 GLY A O 1
ATOM 762 N N . LEU A 1 89 ? -12.476 -5.048 7.329 1.00 87.94 89 LEU A N 1
ATOM 763 C CA . LEU A 1 89 ? -13.587 -4.169 7.694 1.00 87.94 89 LEU A CA 1
ATOM 764 C C . LEU A 1 89 ? -14.905 -4.626 7.086 1.00 87.94 89 LEU A C 1
ATOM 766 O O . LEU A 1 89 ? -15.897 -4.712 7.806 1.00 87.94 89 LEU A O 1
ATOM 770 N N . VAL A 1 90 ? -14.916 -4.972 5.795 1.00 86.50 90 VAL A N 1
ATOM 771 C CA . VAL A 1 90 ? -16.100 -5.544 5.140 1.00 86.50 90 VAL A CA 1
ATOM 772 C C . VAL A 1 90 ? -16.561 -6.770 5.920 1.00 86.50 90 VAL A C 1
ATOM 774 O O . VAL A 1 90 ? -17.726 -6.843 6.300 1.00 86.50 90 VAL A O 1
ATOM 777 N N . TRP A 1 91 ? -15.652 -7.693 6.236 1.00 84.25 91 TRP A N 1
ATOM 778 C CA . TRP A 1 91 ? -15.981 -8.857 7.051 1.00 84.25 91 TRP A CA 1
ATOM 779 C C . TRP A 1 91 ? -16.497 -8.457 8.442 1.00 84.25 91 TRP A C 1
ATOM 781 O O . TRP A 1 91 ? -17.557 -8.917 8.862 1.00 84.25 91 TRP A O 1
ATOM 791 N N . TYR A 1 92 ? -15.796 -7.564 9.144 1.00 82.94 92 TYR A N 1
ATOM 792 C CA . TYR A 1 92 ? -16.160 -7.155 10.500 1.00 82.94 92 TYR A CA 1
ATOM 793 C C . TYR A 1 92 ? -17.572 -6.567 10.559 1.00 82.94 92 TYR A C 1
ATOM 795 O O . TYR A 1 92 ? -18.377 -6.993 11.383 1.00 82.94 92 TYR A O 1
ATOM 803 N N . VAL A 1 93 ? -17.909 -5.658 9.643 1.00 82.00 93 VAL A N 1
ATOM 804 C CA . VAL A 1 93 ? -19.242 -5.043 9.560 1.00 82.00 93 VAL A CA 1
ATOM 805 C C . VAL A 1 93 ? -20.321 -6.094 9.329 1.00 82.00 93 VAL A C 1
ATOM 807 O O . VAL A 1 93 ? -21.315 -6.107 10.051 1.00 82.00 93 VAL A O 1
ATOM 810 N N . HIS A 1 94 ? -20.106 -7.006 8.376 1.00 79.06 94 HIS A N 1
ATOM 811 C CA . HIS A 1 94 ? -21.105 -8.011 8.011 1.00 79.06 94 HIS A CA 1
ATOM 812 C C . HIS A 1 94 ? -21.412 -9.003 9.144 1.00 79.06 94 HIS A C 1
ATOM 814 O O . HIS A 1 94 ? -22.540 -9.482 9.228 1.00 79.06 94 HIS A O 1
ATOM 820 N N . PHE A 1 95 ? -20.439 -9.328 10.004 1.00 74.69 95 PHE A N 1
ATOM 821 C CA . PHE A 1 95 ? -20.603 -10.367 11.034 1.00 74.69 95 PHE A CA 1
ATOM 822 C C . PHE A 1 95 ? -20.734 -9.843 12.467 1.00 74.69 95 PHE A C 1
ATOM 824 O O . PHE A 1 95 ? -21.304 -10.540 13.307 1.00 74.69 95 PHE A O 1
ATOM 831 N N . ARG A 1 96 ? -20.195 -8.659 12.779 1.00 71.50 96 ARG A N 1
ATOM 832 C CA . ARG A 1 96 ? -20.226 -8.071 14.131 1.00 71.50 96 ARG A CA 1
ATOM 833 C C . ARG A 1 96 ? -21.229 -6.931 14.283 1.00 71.50 96 ARG A C 1
ATOM 835 O O . ARG A 1 96 ? -21.541 -6.592 15.416 1.00 71.50 96 ARG A O 1
ATOM 842 N N . GLY A 1 97 ? -21.779 -6.399 13.189 1.00 64.00 97 GLY A N 1
ATOM 843 C CA . GLY A 1 97 ? -23.005 -5.603 13.255 1.00 64.00 97 GLY A CA 1
ATOM 844 C C . GLY A 1 97 ? -22.859 -4.134 13.664 1.00 64.00 97 GLY A C 1
ATOM 845 O O . GLY A 1 97 ? -23.805 -3.611 14.228 1.00 64.00 97 GLY A O 1
ATOM 846 N N . HIS A 1 98 ? -21.763 -3.457 13.291 1.00 61.25 98 HIS A N 1
ATOM 847 C CA . HIS A 1 98 ? -21.684 -1.989 13.076 1.00 61.25 98 HIS A CA 1
ATOM 848 C C . HIS A 1 98 ? -20.964 -1.077 14.088 1.00 61.25 98 HIS A C 1
ATOM 850 O O . HIS A 1 98 ? -20.678 0.058 13.709 1.00 61.25 98 HIS A O 1
ATOM 856 N N . GLU A 1 99 ? -20.548 -1.504 15.282 1.00 65.25 99 GLU A N 1
ATOM 857 C CA . GLU A 1 99 ? -19.815 -0.592 16.192 1.00 65.25 99 GLU A CA 1
ATOM 858 C C . GLU A 1 99 ? -18.305 -0.587 15.917 1.00 65.25 99 GLU A C 1
ATOM 860 O O . GLU A 1 99 ? -17.475 -1.088 16.670 1.00 65.25 99 GLU A O 1
ATOM 865 N N . ILE A 1 100 ? -17.941 -0.014 14.772 1.00 70.50 100 ILE A N 1
ATOM 866 C CA . ILE A 1 100 ? -16.548 0.256 14.415 1.00 70.50 100 ILE A CA 1
ATOM 867 C C . ILE A 1 100 ? -15.910 1.270 15.384 1.00 70.50 100 ILE A C 1
ATOM 869 O O . ILE A 1 100 ? -14.713 1.190 15.656 1.00 70.50 100 ILE A O 1
ATOM 873 N N . GLU A 1 101 ? -16.704 2.206 15.913 1.00 66.31 101 GLU A N 1
ATOM 874 C CA . GLU A 1 101 ? -16.252 3.242 16.852 1.00 66.31 101 GLU A CA 1
ATOM 875 C C . GLU A 1 101 ? -15.691 2.649 18.158 1.00 66.31 101 GLU A C 1
ATOM 877 O O . GLU A 1 101 ? -14.811 3.246 18.771 1.00 66.31 101 GLU A O 1
ATOM 882 N N . SER A 1 102 ? -16.143 1.455 18.554 1.00 68.38 102 SER A N 1
ATOM 883 C CA . SER A 1 102 ? -15.668 0.736 19.742 1.00 68.38 102 SER A CA 1
ATOM 884 C C . SER A 1 102 ? -14.613 -0.330 19.418 1.00 68.38 102 SER A C 1
ATOM 886 O O . SER A 1 102 ? -14.404 -1.260 20.201 1.00 68.38 102 SER A O 1
ATOM 888 N N . MET A 1 103 ? -13.994 -0.282 18.233 1.00 81.00 103 MET A N 1
ATOM 889 C CA . MET A 1 103 ? -12.986 -1.268 17.858 1.00 81.00 103 MET A CA 1
ATOM 890 C C . MET A 1 103 ? -11.688 -1.028 18.633 1.00 81.00 103 MET A C 1
ATOM 892 O O . MET A 1 103 ? -10.964 -0.073 18.373 1.00 81.00 103 MET A O 1
ATOM 896 N N . GLU A 1 104 ? -11.358 -1.949 19.536 1.00 82.88 104 GLU A N 1
ATOM 897 C CA . GLU A 1 104 ? -10.103 -1.907 20.290 1.00 82.88 104 GLU A CA 1
ATOM 898 C C . GLU A 1 104 ? -8.863 -2.007 19.374 1.00 82.88 104 GLU A C 1
ATOM 900 O O . GLU A 1 104 ? -8.876 -2.781 18.408 1.00 82.88 104 GLU A O 1
ATOM 905 N N . PRO A 1 105 ? -7.736 -1.337 19.694 1.00 84.94 105 PRO A N 1
ATOM 906 C CA . PRO A 1 105 ? -6.498 -1.413 18.907 1.00 84.94 105 PRO A CA 1
ATOM 907 C C . PRO A 1 105 ? -5.969 -2.841 18.711 1.00 84.94 105 PRO A C 1
ATOM 909 O O . PRO A 1 105 ? -5.351 -3.161 17.697 1.00 84.94 105 PRO A O 1
ATOM 912 N N . HIS A 1 106 ? -6.225 -3.726 19.671 1.00 86.25 106 HIS A N 1
ATOM 913 C CA . HIS A 1 106 ? -5.826 -5.132 19.619 1.00 86.25 106 HIS A CA 1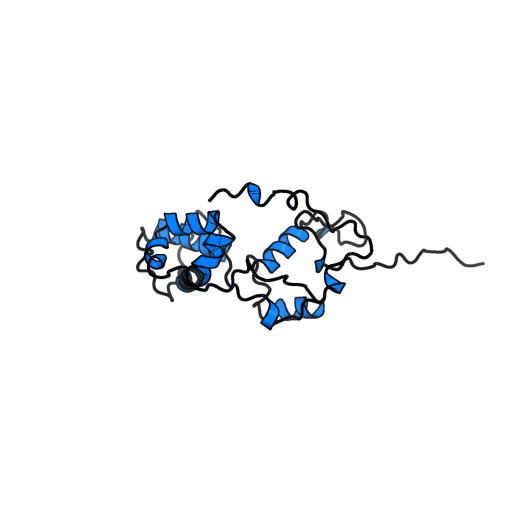
ATOM 914 C C . HIS A 1 106 ? -6.922 -6.053 19.055 1.00 86.25 106 HIS A C 1
ATOM 916 O O . HIS A 1 106 ? -6.844 -7.271 19.216 1.00 86.25 106 HIS A O 1
ATOM 922 N N . ALA A 1 107 ? -7.979 -5.509 18.443 1.00 86.94 107 ALA A N 1
ATOM 923 C CA . ALA A 1 107 ? -9.040 -6.309 17.849 1.00 86.94 107 ALA A CA 1
ATOM 924 C C . ALA A 1 107 ? -8.488 -7.231 16.754 1.00 86.94 107 ALA A C 1
ATOM 926 O O . ALA A 1 107 ? -7.718 -6.821 15.880 1.00 86.94 107 ALA A O 1
ATOM 927 N N . GLU A 1 108 ? -8.929 -8.484 16.793 1.00 87.44 108 GLU A N 1
ATOM 928 C CA . GLU A 1 108 ? -8.468 -9.546 15.909 1.00 87.44 108 GLU A CA 1
ATOM 929 C C . GLU A 1 108 ? -9.631 -10.255 15.240 1.00 87.44 108 GLU A C 1
ATOM 931 O O . GLU A 1 108 ? -10.625 -10.615 15.879 1.00 87.44 108 GLU A O 1
ATOM 936 N N . ILE A 1 109 ? -9.471 -10.528 13.947 1.00 82.94 109 ILE A N 1
ATOM 937 C CA . ILE A 1 109 ? -10.345 -11.448 13.231 1.00 82.94 109 ILE A CA 1
ATOM 938 C C . ILE A 1 109 ? -9.932 -12.856 13.642 1.00 82.94 109 ILE A C 1
ATOM 940 O O . ILE A 1 109 ? -8.945 -13.427 13.165 1.00 82.94 109 ILE A O 1
ATOM 944 N N . GLY A 1 110 ? -10.691 -13.381 14.603 1.00 74.12 110 GLY A N 1
ATOM 945 C CA . GLY A 1 110 ? -10.495 -14.709 15.146 1.00 74.12 110 GLY A CA 1
ATOM 946 C C . GLY A 1 110 ? -10.549 -15.785 14.069 1.00 74.12 110 GLY A C 1
ATOM 947 O O . GLY A 1 110 ? -11.094 -15.620 12.978 1.00 74.12 110 GLY A O 1
ATOM 948 N N . ASN A 1 111 ? -9.993 -16.931 14.426 1.00 68.12 111 ASN A N 1
ATOM 949 C CA . ASN A 1 111 ? -9.852 -18.095 13.576 1.00 68.12 111 ASN A CA 1
ATOM 950 C C . ASN A 1 111 ? -11.187 -18.858 13.384 1.00 68.12 111 ASN A C 1
ATOM 952 O O . ASN A 1 111 ? -11.309 -20.033 13.721 1.00 68.12 111 ASN A O 1
ATOM 956 N N . THR A 1 112 ? -12.223 -18.141 12.952 1.00 58.50 112 THR A N 1
ATOM 957 C CA . THR A 1 112 ? -13.622 -18.590 12.962 1.00 58.50 112 THR A CA 1
ATOM 958 C C . THR A 1 112 ? -14.075 -19.127 11.606 1.00 58.50 112 THR A C 1
ATOM 960 O O . THR A 1 112 ? -13.390 -18.968 10.595 1.00 58.50 112 THR A O 1
ATOM 963 N N . VAL A 1 113 ? -15.214 -19.829 11.607 1.00 55.25 113 VAL A N 1
ATOM 964 C CA . VAL A 1 113 ? -15.758 -20.527 10.436 1.00 55.25 113 VAL A CA 1
ATOM 965 C C . VAL A 1 113 ? -15.949 -19.554 9.273 1.00 55.25 113 VAL A C 1
ATOM 967 O O . VAL A 1 113 ? -16.524 -18.479 9.419 1.00 55.25 113 VAL A O 1
ATOM 970 N N . VAL A 1 114 ? -15.432 -19.977 8.122 1.00 53.72 114 VAL A N 1
ATOM 971 C CA . VAL A 1 114 ? -15.354 -19.250 6.856 1.00 53.72 114 VAL A CA 1
ATOM 972 C C . VAL A 1 114 ? -16.681 -18.581 6.503 1.00 53.72 114 VAL A C 1
ATOM 974 O O . VAL A 1 114 ? -17.670 -19.241 6.180 1.00 53.72 114 VAL A O 1
ATOM 977 N N . ALA A 1 115 ? -16.678 -17.253 6.493 1.00 53.44 115 ALA A N 1
ATOM 978 C CA . ALA A 1 115 ? -17.668 -16.497 5.749 1.00 53.44 115 ALA A CA 1
ATOM 979 C C . ALA A 1 115 ? -17.553 -16.845 4.260 1.00 53.44 115 ALA A C 1
ATOM 981 O O . ALA A 1 115 ? -16.452 -16.903 3.721 1.00 53.44 115 ALA A O 1
ATOM 982 N N . LYS A 1 116 ? -18.681 -17.030 3.566 1.00 52.44 116 LYS A N 1
ATOM 983 C CA . LYS A 1 116 ? -18.702 -17.328 2.119 1.00 52.44 116 LYS A CA 1
ATOM 984 C C . LYS A 1 116 ? -18.094 -16.218 1.235 1.00 52.44 116 LYS A C 1
ATOM 986 O O . LYS A 1 116 ? -17.910 -16.451 0.045 1.00 52.44 116 LYS A O 1
ATOM 991 N N . PHE A 1 117 ? -17.808 -15.034 1.786 1.00 50.09 117 PHE A N 1
ATOM 992 C CA . PHE A 1 117 ? -17.317 -13.859 1.063 1.00 50.09 117 PHE A CA 1
ATOM 993 C C . PHE A 1 117 ? -15.948 -13.403 1.585 1.00 50.09 117 PHE A C 1
ATOM 995 O O . PHE A 1 117 ? -15.773 -13.201 2.784 1.00 50.09 117 PHE A O 1
ATOM 1002 N N . GLY A 1 118 ? -15.003 -13.210 0.657 1.00 52.75 118 GLY A N 1
ATOM 1003 C CA . GLY A 1 118 ? -13.589 -12.961 0.951 1.00 52.75 118 GLY A CA 1
ATOM 1004 C C . GLY A 1 118 ? -12.855 -14.269 1.233 1.00 52.75 118 GLY A C 1
ATOM 1005 O O . GLY A 1 118 ? -13.361 -15.130 1.944 1.00 52.75 118 GLY A O 1
ATOM 1006 N N . LYS A 1 119 ? -11.674 -14.469 0.649 1.00 56.22 119 LYS A N 1
ATOM 1007 C CA . LYS A 1 119 ? -10.856 -15.641 0.966 1.00 56.22 119 LYS A CA 1
ATOM 1008 C C . LYS A 1 119 ? -10.504 -15.582 2.466 1.00 56.22 119 LYS A C 1
ATOM 1010 O O . LYS A 1 119 ? -9.783 -14.682 2.895 1.00 56.22 119 LYS A O 1
ATOM 1015 N N . PRO A 1 120 ? -11.010 -16.514 3.283 1.00 61.31 120 PRO A N 1
ATOM 1016 C CA . PRO A 1 120 ? -10.911 -16.443 4.742 1.00 61.31 120 PRO A CA 1
ATOM 1017 C C . PRO A 1 120 ? -9.466 -16.535 5.245 1.00 61.31 120 PRO A C 1
ATOM 1019 O O . PRO A 1 120 ? -9.170 -16.055 6.332 1.00 61.31 120 PRO A O 1
ATOM 1022 N N . GLU A 1 121 ? -8.561 -17.132 4.464 1.00 66.94 121 GLU A N 1
ATOM 1023 C CA . GLU A 1 121 ? -7.161 -17.349 4.845 1.00 66.94 121 GLU A CA 1
ATOM 1024 C C . GLU A 1 121 ? -6.377 -16.045 5.015 1.00 66.94 121 GLU A C 1
ATOM 1026 O O . GLU A 1 121 ? -5.526 -15.952 5.894 1.00 66.94 121 GLU A O 1
ATOM 1031 N N . GLU A 1 122 ? -6.678 -15.024 4.214 1.00 73.62 122 GLU A N 1
ATOM 1032 C CA . GLU A 1 122 ? -5.887 -13.788 4.164 1.00 73.62 122 GLU A CA 1
ATOM 1033 C C . GLU A 1 122 ? -6.201 -12.838 5.325 1.00 73.62 122 GLU A C 1
ATOM 1035 O O . GLU A 1 122 ? -5.344 -12.050 5.731 1.00 73.62 122 GLU A O 1
ATOM 1040 N N . ILE A 1 123 ? -7.420 -12.925 5.866 1.00 76.56 123 ILE A N 1
ATOM 1041 C CA . ILE A 1 123 ? -7.890 -12.125 7.006 1.00 76.56 123 ILE A CA 1
ATOM 1042 C C . ILE A 1 123 ? -7.876 -12.909 8.327 1.00 76.56 123 ILE A C 1
ATOM 1044 O O . ILE A 1 123 ? -8.214 -12.370 9.379 1.00 76.56 123 ILE A O 1
ATOM 1048 N N . ARG A 1 124 ? -7.465 -14.180 8.305 1.00 79.94 124 ARG A N 1
ATOM 1049 C CA . ARG A 1 124 ? -7.362 -15.037 9.491 1.00 79.94 124 ARG A CA 1
ATOM 1050 C C . ARG A 1 124 ? -6.259 -14.535 10.425 1.00 79.94 124 ARG A C 1
ATOM 1052 O O . ARG A 1 124 ? -5.107 -14.419 10.019 1.00 79.94 124 ARG A O 1
ATOM 1059 N N . GLY A 1 125 ? -6.597 -14.272 11.688 1.00 83.38 125 GLY A N 1
ATOM 1060 C CA . GLY A 1 125 ? -5.641 -13.731 12.664 1.00 83.38 125 GLY A CA 1
ATOM 1061 C C . GLY A 1 125 ? -5.231 -12.285 12.372 1.00 83.38 125 GLY A C 1
ATOM 1062 O O . GLY A 1 125 ? -4.247 -11.794 12.926 1.00 83.38 125 GLY A O 1
ATOM 1063 N N . LEU A 1 126 ? -5.965 -11.601 11.490 1.00 87.31 126 LEU A N 1
ATOM 1064 C CA . LEU A 1 126 ? -5.693 -10.218 11.148 1.00 87.31 126 LEU A CA 1
ATOM 1065 C C . LEU A 1 126 ? -5.969 -9.326 12.358 1.00 87.31 126 LEU A C 1
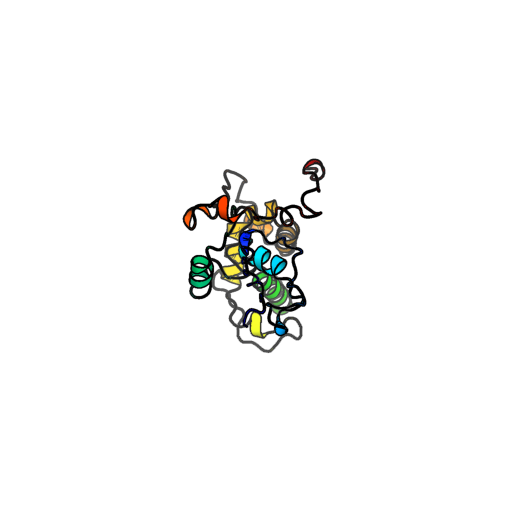ATOM 1067 O O . LEU A 1 126 ? -7.087 -9.296 12.873 1.00 87.31 126 LEU A O 1
ATOM 1071 N N . LYS A 1 127 ? -4.955 -8.563 12.768 1.00 90.50 127 LYS A N 1
ATOM 1072 C CA . LYS A 1 127 ? -5.039 -7.520 13.799 1.00 90.50 127 LYS A CA 1
ATOM 1073 C C . LYS A 1 127 ? -5.769 -6.308 13.207 1.00 90.50 127 LYS A C 1
ATOM 1075 O O . LYS A 1 127 ? -5.145 -5.318 12.832 1.00 90.50 127 LYS A O 1
ATOM 1080 N N . ILE A 1 128 ? -7.080 -6.434 13.009 1.00 89.50 128 ILE A N 1
ATOM 1081 C CA . ILE A 1 128 ? -7.895 -5.432 12.312 1.00 89.50 128 ILE A CA 1
ATOM 1082 C C . ILE A 1 128 ? -7.903 -4.091 13.050 1.00 89.50 128 ILE A C 1
ATOM 1084 O O . ILE A 1 128 ? -7.818 -3.058 12.393 1.00 89.50 128 ILE A O 1
ATOM 1088 N N . GLY A 1 129 ? -7.877 -4.110 14.388 1.00 89.06 129 GLY A N 1
ATOM 1089 C CA . GLY A 1 129 ? -7.742 -2.897 15.196 1.00 89.06 129 GLY A CA 1
ATOM 1090 C C . GLY A 1 129 ? -6.461 -2.137 14.856 1.00 89.06 129 GLY A C 1
ATOM 1091 O O . GLY A 1 129 ? -6.505 -0.960 14.518 1.00 89.06 129 GLY A O 1
ATOM 1092 N N . TYR A 1 130 ? -5.321 -2.828 14.803 1.00 90.00 130 TYR A N 1
ATOM 1093 C CA . TYR A 1 130 ? -4.042 -2.211 14.447 1.00 90.00 130 TYR A CA 1
ATOM 1094 C C . TYR A 1 130 ? -4.077 -1.542 13.064 1.00 90.00 130 TYR A C 1
ATOM 1096 O O . TYR A 1 130 ? -3.578 -0.429 12.898 1.00 90.00 130 TYR A O 1
ATOM 1104 N N . LEU A 1 131 ? -4.691 -2.193 12.070 1.00 90.44 131 LEU A N 1
ATOM 1105 C CA . LEU A 1 131 ? -4.819 -1.623 10.725 1.00 90.44 131 LEU A CA 1
ATOM 1106 C C . LEU A 1 131 ? -5.745 -0.405 10.689 1.00 90.44 131 LEU A C 1
ATOM 1108 O O . LEU A 1 131 ? -5.452 0.555 9.981 1.00 90.44 131 LEU A O 1
ATOM 1112 N N . VAL A 1 132 ? -6.838 -0.434 11.452 1.00 88.69 132 VAL A N 1
ATOM 1113 C CA . VAL A 1 132 ? -7.752 0.701 11.605 1.00 88.69 132 VAL A CA 1
ATOM 1114 C C . VAL A 1 132 ? -7.022 1.904 12.187 1.00 88.69 132 VAL A C 1
ATOM 1116 O O . VAL A 1 132 ? -7.061 2.979 11.595 1.00 88.69 132 VAL A O 1
ATOM 1119 N N . TYR A 1 133 ? -6.299 1.722 13.292 1.00 86.50 133 TYR A N 1
ATOM 1120 C CA . TYR A 1 133 ? -5.542 2.808 13.914 1.00 86.50 133 TYR A CA 1
ATOM 1121 C C . TYR A 1 133 ? -4.410 3.307 13.009 1.00 86.50 133 TYR A C 1
ATOM 1123 O O . TYR A 1 133 ? -4.222 4.511 12.893 1.00 86.50 133 TYR A O 1
ATOM 1131 N N . SER A 1 134 ? -3.748 2.419 12.257 1.00 87.81 134 SER A N 1
ATOM 1132 C CA . SER A 1 134 ? -2.769 2.827 11.234 1.00 87.81 134 SER A CA 1
ATOM 1133 C C . SER A 1 134 ? -3.403 3.700 10.140 1.00 87.81 134 SER A C 1
ATOM 1135 O O . SER A 1 134 ? -2.802 4.672 9.683 1.00 87.81 134 SER A O 1
ATOM 1137 N N . ALA A 1 135 ? -4.636 3.390 9.726 1.00 88.25 135 ALA A N 1
ATOM 1138 C CA . ALA A 1 135 ? -5.376 4.193 8.756 1.00 88.25 135 ALA A CA 1
ATOM 1139 C C . ALA A 1 135 ? -5.843 5.537 9.330 1.00 88.25 135 ALA A C 1
ATOM 1141 O O . ALA A 1 135 ? -5.810 6.537 8.615 1.00 88.25 135 ALA A O 1
ATOM 1142 N N . ILE A 1 136 ? -6.232 5.574 10.608 1.00 83.12 136 ILE A N 1
ATOM 1143 C CA . ILE A 1 136 ? -6.560 6.810 11.334 1.00 83.12 136 ILE A CA 1
ATOM 1144 C C . ILE A 1 136 ? -5.318 7.707 11.441 1.00 83.12 136 ILE A C 1
ATOM 1146 O O . ILE A 1 136 ? -5.386 8.881 11.073 1.00 83.12 136 ILE A O 1
ATOM 1150 N N . ASP A 1 137 ? -4.166 7.151 11.818 1.00 83.12 137 ASP A N 1
ATOM 1151 C CA . ASP A 1 137 ? -2.891 7.879 11.893 1.00 83.12 137 ASP A CA 1
ATOM 1152 C C . ASP A 1 137 ? -2.476 8.471 10.535 1.00 83.12 137 ASP A C 1
ATOM 1154 O O . ASP A 1 137 ? -1.853 9.533 10.461 1.00 83.12 137 ASP A O 1
ATOM 1158 N N . GLN A 1 138 ? -2.838 7.803 9.434 1.00 84.38 138 GLN A N 1
ATOM 1159 C CA . GLN A 1 138 ? -2.564 8.252 8.067 1.00 84.38 138 GLN A CA 1
ATOM 1160 C C . GLN A 1 138 ? -3.782 8.887 7.368 1.00 84.38 138 GLN A C 1
ATOM 1162 O O . GLN A 1 138 ? -3.766 9.057 6.145 1.00 84.38 138 GLN A O 1
ATOM 1167 N N . MET A 1 139 ? -4.818 9.301 8.110 1.00 83.00 139 MET A N 1
ATOM 1168 C CA . MET A 1 139 ? -6.085 9.796 7.547 1.00 83.00 139 MET A CA 1
ATOM 1169 C C . MET A 1 139 ? -5.893 11.012 6.630 1.00 83.00 139 MET A C 1
ATOM 1171 O O . MET A 1 139 ? -6.526 11.115 5.580 1.00 83.00 139 MET A O 1
ATOM 1175 N N . GLN A 1 140 ? -4.974 11.915 6.979 1.00 79.06 140 GLN A N 1
ATOM 1176 C CA . GLN A 1 140 ? -4.651 13.094 6.164 1.00 79.06 140 GLN A CA 1
ATOM 1177 C C . GLN A 1 140 ? -4.027 12.709 4.816 1.00 79.06 140 GLN A C 1
ATOM 1179 O O . GLN A 1 140 ? -4.331 13.317 3.789 1.00 79.06 140 GLN A O 1
ATOM 1184 N N . MET A 1 141 ? -3.204 11.660 4.805 1.00 83.19 141 MET A N 1
ATOM 1185 C CA . MET A 1 141 ? -2.622 11.109 3.585 1.00 83.19 141 MET A CA 1
ATOM 1186 C C . MET A 1 141 ? -3.711 10.472 2.715 1.00 83.19 141 MET A C 1
ATOM 1188 O O . MET A 1 141 ? -3.819 10.791 1.530 1.00 83.19 141 MET A O 1
ATOM 1192 N N . LEU A 1 142 ? -4.573 9.645 3.317 1.00 86.56 142 LEU A N 1
ATOM 1193 C CA . LEU A 1 142 ? -5.703 9.016 2.628 1.00 86.56 142 LEU A CA 1
ATOM 1194 C C . LEU A 1 142 ? -6.640 10.061 2.014 1.00 86.56 142 LEU A C 1
ATOM 1196 O O . LEU A 1 142 ? -7.007 9.933 0.851 1.00 86.56 142 LEU A O 1
ATOM 1200 N N . CYS A 1 143 ? -6.962 11.125 2.750 1.00 84.75 143 CYS A N 1
ATOM 1201 C CA . CYS A 1 143 ? -7.773 12.237 2.254 1.00 84.75 143 CYS A CA 1
ATOM 1202 C C . CYS A 1 143 ? -7.142 12.914 1.024 1.00 84.75 143 CYS A C 1
ATOM 1204 O O . CYS A 1 143 ? -7.838 13.215 0.056 1.00 84.75 143 CYS A O 1
ATOM 1206 N N . ARG A 1 144 ? -5.816 13.120 1.030 1.00 84.88 144 ARG A N 1
ATOM 1207 C CA . ARG A 1 144 ? -5.104 13.837 -0.038 1.00 84.88 144 ARG A CA 1
ATOM 1208 C C . ARG A 1 144 ? -4.845 12.995 -1.289 1.00 84.88 144 ARG A C 1
ATOM 1210 O O . ARG A 1 144 ? -4.998 13.519 -2.389 1.00 84.88 144 ARG A O 1
ATOM 1217 N N . TYR A 1 145 ? -4.415 11.744 -1.129 1.00 87.88 145 TYR A N 1
ATOM 1218 C CA . TYR A 1 145 ? -3.921 10.904 -2.232 1.00 87.88 145 TYR A CA 1
ATOM 1219 C C . TYR A 1 145 ? -4.855 9.744 -2.598 1.00 87.88 145 TYR A C 1
ATOM 1221 O O . TYR A 1 145 ? -4.770 9.219 -3.706 1.00 87.88 145 TYR A O 1
ATOM 1229 N N . TYR A 1 146 ? -5.775 9.358 -1.709 1.00 91.00 146 TYR A N 1
ATOM 1230 C CA . TYR A 1 146 ? -6.676 8.221 -1.909 1.00 91.00 146 TYR A CA 1
ATOM 1231 C C . TYR A 1 146 ? -8.132 8.570 -1.566 1.00 91.00 146 TYR A C 1
ATOM 1233 O O . TYR A 1 146 ? -8.713 7.968 -0.657 1.00 91.00 146 TYR A O 1
ATOM 1241 N N . PRO A 1 147 ? -8.769 9.494 -2.310 1.00 88.56 147 PRO A N 1
ATOM 1242 C CA . PRO A 1 147 ? -10.101 10.001 -1.977 1.00 88.56 147 PRO A CA 1
ATOM 1243 C C . PRO A 1 147 ? -11.157 8.894 -1.873 1.00 88.56 147 PRO A C 1
ATOM 1245 O O . PRO A 1 147 ? -11.995 8.935 -0.980 1.00 88.56 147 PRO A O 1
ATOM 1248 N N . TYR A 1 148 ? -11.078 7.854 -2.711 1.00 91.31 148 TYR A N 1
ATOM 1249 C CA . TYR A 1 148 ? -11.980 6.699 -2.624 1.00 91.31 148 TYR A CA 1
ATOM 1250 C C . TYR A 1 148 ? -11.790 5.879 -1.340 1.00 91.31 148 TYR A C 1
ATOM 1252 O O . TYR A 1 148 ? -12.768 5.433 -0.749 1.00 91.31 148 TYR A O 1
ATOM 1260 N N . ARG A 1 149 ? -10.545 5.708 -0.874 1.00 91.69 149 ARG A N 1
ATOM 1261 C CA . ARG A 1 149 ? -10.234 4.996 0.380 1.00 91.69 149 ARG A CA 1
ATOM 1262 C C . ARG A 1 149 ? -10.703 5.794 1.586 1.00 91.69 149 ARG A C 1
ATOM 1264 O O . ARG A 1 149 ? -11.293 5.246 2.511 1.00 91.69 149 ARG A O 1
ATOM 1271 N N . PHE A 1 150 ? -10.473 7.101 1.546 1.00 88.44 150 PHE A N 1
ATOM 1272 C CA . PHE A 1 150 ? -10.974 8.022 2.553 1.00 88.44 150 PHE A CA 1
ATOM 1273 C C . PHE A 1 150 ? -12.505 8.007 2.616 1.00 88.44 150 PHE A C 1
ATOM 1275 O O . PHE A 1 150 ? -13.070 7.875 3.699 1.00 88.44 150 PHE A O 1
ATOM 1282 N N . GLN A 1 151 ? -13.175 8.070 1.461 1.00 87.38 151 GLN A N 1
ATOM 1283 C CA . GLN A 1 151 ? -14.632 8.004 1.386 1.00 87.38 151 GLN A CA 1
ATOM 1284 C C . GLN A 1 151 ? -15.161 6.667 1.919 1.00 87.38 151 GLN A C 1
ATOM 1286 O O . GLN A 1 151 ? -16.078 6.673 2.730 1.00 87.38 151 GLN A O 1
ATOM 1291 N N . PHE A 1 152 ? -14.521 5.545 1.579 1.00 89.94 152 PHE A N 1
ATOM 1292 C CA . PHE A 1 152 ? -14.855 4.233 2.137 1.00 89.94 152 PHE A CA 1
ATOM 1293 C C . PHE A 1 152 ? -14.787 4.212 3.675 1.00 89.94 152 PHE A C 1
ATOM 1295 O O . PHE A 1 152 ? -15.725 3.763 4.329 1.00 89.94 152 PHE A O 1
ATOM 1302 N N . LEU A 1 153 ? -13.717 4.744 4.280 1.00 87.00 153 LEU A N 1
ATOM 1303 C CA . LEU A 1 153 ? -13.615 4.831 5.746 1.00 87.00 153 LEU A CA 1
ATOM 1304 C C . LEU A 1 153 ? -14.658 5.781 6.346 1.00 87.00 153 LEU A C 1
ATOM 1306 O O . LEU A 1 153 ? -15.197 5.517 7.421 1.00 87.00 153 LEU A O 1
ATOM 1310 N N . LYS A 1 154 ? -14.958 6.884 5.658 1.00 83.38 154 LYS A N 1
ATOM 1311 C CA . LYS A 1 154 ? -15.990 7.838 6.068 1.00 83.38 154 LYS A CA 1
ATOM 1312 C C . LYS A 1 154 ? -17.375 7.193 6.079 1.00 83.38 154 LYS A C 1
ATOM 1314 O O . LYS A 1 154 ? -18.097 7.372 7.056 1.00 83.38 154 LYS A O 1
ATOM 1319 N N . ASP A 1 155 ? -17.705 6.418 5.051 1.00 85.75 155 ASP A N 1
ATOM 1320 C CA . ASP A 1 155 ? -18.979 5.698 4.936 1.00 85.75 155 ASP A CA 1
ATOM 1321 C C . ASP A 1 155 ? -19.125 4.612 6.012 1.00 85.75 155 ASP A C 1
ATOM 1323 O O . ASP A 1 155 ? -20.233 4.305 6.447 1.00 85.75 155 ASP A O 1
ATOM 1327 N N . LEU A 1 156 ? -18.001 4.081 6.500 1.00 83.38 156 LEU A N 1
ATOM 1328 C CA . LEU A 1 156 ? -17.938 3.158 7.634 1.00 83.38 156 LEU A CA 1
ATOM 1329 C C . LEU A 1 156 ? -18.016 3.836 9.016 1.00 83.38 156 LEU A C 1
ATOM 1331 O O . LEU A 1 156 ? -18.055 3.137 10.024 1.00 83.38 156 LEU A O 1
ATOM 1335 N N . GLY A 1 157 ? -18.038 5.171 9.085 1.00 77.19 157 GLY A N 1
ATOM 1336 C CA . GLY A 1 157 ? -18.164 5.928 10.337 1.00 77.19 157 GLY A CA 1
ATOM 1337 C C . GLY A 1 157 ? -16.843 6.386 10.970 1.00 77.19 157 GLY A C 1
ATOM 1338 O O . GLY A 1 157 ? -16.865 7.127 11.949 1.00 77.19 157 GLY A O 1
ATOM 1339 N N . PHE A 1 158 ? -15.681 6.061 10.390 1.00 73.31 158 PHE A N 1
ATOM 1340 C CA . PHE A 1 158 ? -14.376 6.445 10.960 1.00 73.31 158 PHE A CA 1
ATOM 1341 C C . PHE A 1 158 ? -14.095 7.954 10.940 1.00 73.31 158 PHE A C 1
ATOM 1343 O O . PHE A 1 158 ? -13.284 8.446 11.722 1.00 73.31 158 PHE A O 1
ATOM 1350 N N . ALA A 1 159 ? -14.753 8.715 10.061 1.00 60.91 159 ALA A N 1
ATOM 1351 C CA . ALA A 1 159 ? -14.517 10.156 9.934 1.00 60.91 159 ALA A CA 1
ATOM 1352 C C . ALA A 1 159 ? -14.927 10.959 11.183 1.00 60.91 159 ALA A C 1
ATOM 1354 O O . ALA A 1 159 ? -14.419 12.060 11.386 1.00 60.91 159 ALA A O 1
ATOM 1355 N N . ARG A 1 160 ? -15.803 10.410 12.036 1.00 57.81 160 ARG A N 1
ATOM 1356 C CA . ARG A 1 160 ? -16.208 11.046 13.297 1.00 57.81 160 ARG A CA 1
ATOM 1357 C C . ARG A 1 160 ? -15.058 11.128 14.307 1.00 57.81 160 ARG A C 1
ATOM 1359 O O . ARG A 1 160 ? -14.947 12.128 15.003 1.00 57.81 160 ARG A O 1
ATOM 1366 N N . LEU A 1 161 ? -14.156 10.141 14.307 1.00 55.12 161 LEU A N 1
ATOM 1367 C CA . LEU A 1 161 ? -12.921 10.150 15.108 1.00 55.12 161 LEU A CA 1
ATOM 1368 C C . LEU A 1 161 ? -11.876 11.144 14.565 1.00 55.12 161 LEU A C 1
ATOM 1370 O O . LEU A 1 161 ? -11.013 11.612 15.297 1.00 55.12 161 LEU A O 1
ATOM 1374 N N . ALA A 1 162 ? -11.958 11.498 13.279 1.00 54.06 162 ALA A N 1
ATOM 1375 C CA . ALA A 1 162 ? -11.025 12.410 12.616 1.00 54.06 162 ALA A CA 1
ATOM 1376 C C . ALA A 1 162 ? -11.362 13.900 12.822 1.00 54.06 162 ALA A C 1
ATOM 1378 O O . ALA A 1 162 ? -10.554 14.764 12.484 1.00 54.06 162 ALA A O 1
ATOM 1379 N N . GLN A 1 163 ? -12.540 14.218 13.369 1.00 54.69 163 GLN A N 1
ATOM 1380 C CA . GLN A 1 163 ? -13.033 15.593 13.508 1.00 54.69 163 GLN A CA 1
ATOM 1381 C C . GLN A 1 163 ? -12.229 16.424 14.530 1.00 54.69 163 GLN A C 1
ATOM 1383 O O . GLN A 1 163 ? -12.246 17.651 14.460 1.00 54.69 163 GLN A O 1
ATOM 1388 N N . GLU A 1 164 ? -11.460 15.767 15.407 1.00 51.00 164 GLU A N 1
ATOM 1389 C CA . GLU A 1 164 ? -10.520 16.405 16.344 1.00 51.00 164 GLU A CA 1
ATOM 1390 C C . GLU A 1 164 ? -9.128 16.676 15.736 1.00 51.00 164 GLU A C 1
ATOM 1392 O O . GLU A 1 164 ? -8.355 17.467 16.277 1.00 51.00 164 GLU A O 1
ATOM 1397 N N . TYR A 1 165 ? -8.810 16.110 14.567 1.00 50.69 165 TYR A N 1
ATOM 1398 C CA . TYR A 1 165 ? -7.517 16.289 13.903 1.00 50.69 165 TYR A CA 1
ATOM 1399 C C . TYR A 1 165 ? -7.603 17.367 12.819 1.00 50.69 165 TYR A C 1
ATOM 1401 O O . TYR A 1 165 ? -7.599 17.096 11.615 1.00 50.69 165 TYR A O 1
ATOM 1409 N N . LEU A 1 166 ? -7.676 18.624 13.269 1.00 53.84 166 LEU A N 1
ATOM 1410 C CA . LEU A 1 166 ? -7.537 19.814 12.427 1.00 53.84 166 LEU A CA 1
ATOM 1411 C C . LEU A 1 166 ? -6.325 19.677 11.483 1.00 53.84 166 LEU A C 1
ATOM 1413 O O . LEU A 1 166 ? -5.253 19.220 11.882 1.00 53.84 166 LEU A O 1
ATOM 1417 N N . VAL A 1 167 ? -6.485 20.124 10.235 1.00 54.66 167 VAL A N 1
ATOM 1418 C CA . VAL A 1 167 ? -5.444 20.180 9.190 1.00 54.66 167 VAL A CA 1
ATOM 1419 C C . VAL A 1 167 ? -4.383 21.234 9.546 1.00 54.66 167 VAL A C 1
ATOM 1421 O O . VAL A 1 167 ? -4.258 22.264 8.889 1.00 54.66 167 VAL A O 1
ATOM 1424 N N . LEU A 1 168 ? -3.614 21.020 10.611 1.00 48.56 168 LEU A N 1
ATOM 1425 C CA . LEU A 1 168 ? -2.493 21.881 10.973 1.00 48.56 168 LEU A CA 1
ATOM 1426 C C . LEU A 1 168 ? -1.195 21.081 10.905 1.00 48.56 168 LEU A C 1
ATOM 1428 O O . LEU A 1 168 ? -0.829 20.357 11.822 1.00 48.56 168 LEU A O 1
ATOM 1432 N N . GLY A 1 169 ? -0.476 21.246 9.793 1.00 51.91 169 GLY A N 1
ATOM 1433 C CA . GLY A 1 169 ? 0.939 20.883 9.715 1.00 51.91 169 GLY A CA 1
ATOM 1434 C C . GLY A 1 169 ? 1.268 19.445 9.314 1.00 51.91 169 GLY A C 1
ATOM 1435 O O . GLY A 1 169 ? 2.406 19.037 9.546 1.00 51.91 169 GLY A O 1
ATOM 1436 N N . TYR A 1 170 ? 0.349 18.697 8.684 1.00 53.91 170 TYR A N 1
ATOM 1437 C CA . TYR A 1 170 ? 0.695 17.397 8.093 1.00 53.91 170 TYR A CA 1
ATOM 1438 C C . TYR A 1 170 ? 1.870 17.552 7.131 1.00 53.91 170 TYR A C 1
ATOM 1440 O O . TYR A 1 170 ? 1.769 18.217 6.097 1.00 53.91 170 TYR A O 1
ATOM 1448 N N . LYS A 1 171 ? 2.988 16.921 7.474 1.00 55.34 171 LYS A N 1
ATOM 1449 C CA . LYS A 1 171 ? 4.118 16.752 6.573 1.00 55.34 171 LYS A CA 1
ATOM 1450 C C . LYS A 1 171 ? 4.177 15.270 6.230 1.00 55.34 171 LYS A C 1
ATOM 1452 O O . LYS A 1 171 ? 4.464 14.483 7.135 1.00 55.34 171 LYS A O 1
ATOM 1457 N N . PRO A 1 172 ? 3.900 14.873 4.976 1.00 58.31 172 PRO A N 1
ATOM 1458 C CA . PRO A 1 172 ? 4.154 13.501 4.567 1.00 58.31 172 PRO A CA 1
ATOM 1459 C C . PRO A 1 172 ? 5.617 13.198 4.875 1.00 58.31 172 PRO A C 1
ATOM 1461 O O . PRO A 1 172 ? 6.491 13.996 4.537 1.00 58.31 172 PRO A O 1
ATOM 1464 N N . MET A 1 173 ? 5.875 12.100 5.584 1.00 59.22 173 MET A N 1
ATOM 1465 C CA . MET A 1 173 ? 7.238 11.653 5.852 1.00 59.22 173 MET A CA 1
ATOM 1466 C C . MET A 1 173 ? 7.808 11.132 4.536 1.00 59.22 173 MET A C 1
ATOM 1468 O O . MET A 1 173 ? 7.426 10.033 4.126 1.00 59.22 173 MET A O 1
ATOM 1472 N N . PRO A 1 174 ? 8.711 11.875 3.869 1.00 60.41 174 PRO A N 1
ATOM 1473 C CA . PRO A 1 174 ? 9.260 11.408 2.614 1.00 60.41 174 PRO A CA 1
ATOM 1474 C C . PRO A 1 174 ? 10.051 10.120 2.873 1.00 60.41 174 PRO A C 1
ATOM 1476 O O . PRO A 1 174 ? 10.550 9.901 3.986 1.00 60.41 174 PRO A O 1
ATOM 1479 N N . HIS A 1 175 ? 10.272 9.292 1.849 1.00 61.78 175 HIS A N 1
ATOM 1480 C CA . HIS A 1 175 ? 11.147 8.108 1.953 1.00 61.78 175 HIS A CA 1
ATOM 1481 C C . HIS A 1 175 ? 12.580 8.435 2.445 1.00 61.78 175 HIS A C 1
ATOM 1483 O O . HIS A 1 175 ? 13.328 7.527 2.821 1.00 61.78 175 HIS A O 1
ATOM 1489 N N . ALA A 1 176 ? 12.919 9.730 2.505 1.00 47.16 176 ALA A N 1
ATOM 1490 C CA . ALA A 1 176 ? 14.186 10.362 2.857 1.00 47.16 176 ALA A CA 1
ATOM 1491 C C . ALA A 1 176 ? 14.903 9.840 4.112 1.00 47.16 176 ALA A C 1
ATOM 1493 O O . ALA A 1 176 ? 16.119 9.981 4.190 1.00 47.16 176 ALA A O 1
ATOM 1494 N N . LYS A 1 177 ? 14.229 9.198 5.077 1.00 49.12 177 LYS A N 1
ATOM 1495 C CA . LYS A 1 177 ? 14.955 8.564 6.195 1.00 49.12 177 LYS A CA 1
ATOM 1496 C C . LYS A 1 177 ? 15.739 7.309 5.790 1.00 49.12 177 LYS A C 1
ATOM 1498 O O . LYS A 1 177 ? 16.581 6.877 6.566 1.00 49.12 177 LYS A O 1
ATOM 1503 N N . THR A 1 178 ? 15.470 6.703 4.626 1.00 50.44 178 THR A N 1
ATOM 1504 C CA . THR A 1 178 ? 15.970 5.345 4.331 1.00 50.44 178 THR A CA 1
ATOM 1505 C C . THR A 1 178 ? 16.583 5.112 2.950 1.00 50.44 178 THR A C 1
ATOM 1507 O O . THR A 1 178 ? 17.066 4.012 2.733 1.00 50.44 178 THR A O 1
ATOM 1510 N N . ASN A 1 179 ? 16.614 6.095 2.042 1.00 51.25 179 ASN A N 1
ATOM 1511 C CA . ASN A 1 179 ? 17.449 6.048 0.833 1.00 51.25 179 ASN A CA 1
ATOM 1512 C C . ASN A 1 179 ? 17.700 7.480 0.324 1.00 51.25 179 ASN A C 1
ATOM 1514 O O . ASN A 1 179 ? 16.728 8.216 0.139 1.00 51.25 179 ASN A O 1
ATOM 1518 N N . PRO A 1 180 ? 18.954 7.905 0.079 1.00 50.12 180 PRO A N 1
ATOM 1519 C CA . PRO A 1 180 ? 19.195 9.114 -0.695 1.00 50.12 180 PRO A CA 1
ATOM 1520 C C . PRO A 1 180 ? 18.648 8.885 -2.108 1.00 50.12 180 PRO A C 1
ATOM 1522 O O . PRO A 1 180 ? 19.026 7.923 -2.777 1.00 50.12 180 PRO A O 1
ATOM 1525 N N . LEU A 1 181 ? 17.727 9.747 -2.540 1.00 49.22 181 LEU A N 1
ATOM 1526 C CA . LEU A 1 181 ? 17.243 9.783 -3.918 1.00 49.22 181 LEU A CA 1
ATOM 1527 C C . LEU A 1 181 ? 18.462 9.966 -4.833 1.00 49.22 181 LEU A C 1
ATOM 1529 O O . LEU A 1 181 ? 19.133 10.992 -4.765 1.00 49.22 181 LEU A O 1
ATOM 1533 N N . ASN A 1 182 ? 18.799 8.954 -5.633 1.00 53.94 182 ASN A N 1
ATOM 1534 C CA . ASN A 1 182 ? 19.837 9.086 -6.648 1.00 53.94 182 ASN A CA 1
ATOM 1535 C C . ASN A 1 182 ? 19.155 9.396 -7.979 1.00 53.94 182 ASN A C 1
ATOM 1537 O O . ASN A 1 182 ? 18.552 8.511 -8.577 1.00 53.94 182 ASN A O 1
ATOM 1541 N N . ASP A 1 183 ? 19.268 10.628 -8.465 1.00 52.97 183 ASP A N 1
ATOM 1542 C CA . ASP A 1 183 ? 18.639 11.042 -9.726 1.00 52.97 183 ASP A CA 1
ATOM 1543 C C . ASP A 1 183 ? 19.064 10.164 -10.915 1.00 52.97 183 ASP A C 1
ATOM 1545 O O . ASP A 1 183 ? 18.281 9.930 -11.834 1.00 52.97 183 ASP A O 1
ATOM 1549 N N . GLN A 1 184 ? 20.263 9.575 -10.862 1.00 56.06 184 GLN A N 1
ATOM 1550 C CA . GLN A 1 184 ? 20.760 8.668 -11.899 1.00 56.06 184 GLN A CA 1
ATOM 1551 C C . GLN A 1 184 ? 19.968 7.357 -11.986 1.00 56.06 184 GLN A C 1
ATOM 1553 O O . GLN A 1 184 ? 19.966 6.720 -13.037 1.00 56.06 184 GLN A O 1
ATOM 1558 N N . THR A 1 185 ? 19.290 6.928 -10.916 1.00 56.09 185 THR A N 1
ATOM 1559 C CA . THR A 1 185 ? 18.472 5.706 -10.950 1.00 56.09 185 THR A CA 1
ATOM 1560 C C . THR A 1 185 ? 17.084 5.940 -11.543 1.00 56.09 185 THR A C 1
ATOM 1562 O O . THR A 1 185 ? 16.402 4.963 -11.850 1.00 56.09 185 THR A O 1
ATOM 1565 N N . ARG A 1 186 ? 16.676 7.203 -11.738 1.00 52.09 186 ARG A N 1
ATOM 1566 C CA . ARG A 1 186 ? 15.351 7.607 -12.244 1.00 52.09 186 ARG A CA 1
ATOM 1567 C C . ARG A 1 186 ? 15.342 7.940 -13.741 1.00 52.09 186 ARG A C 1
ATOM 1569 O O . ARG A 1 186 ? 14.286 8.254 -14.281 1.00 52.09 186 ARG A O 1
ATOM 1576 N N . VAL A 1 187 ? 16.483 7.840 -14.427 1.00 45.22 187 VAL A N 1
ATOM 1577 C CA . VAL A 1 187 ? 16.609 8.156 -15.859 1.00 45.22 187 VAL A CA 1
ATOM 1578 C C . VAL A 1 187 ? 16.925 6.888 -16.655 1.00 45.22 187 VAL A C 1
ATOM 1580 O O . VAL A 1 187 ? 17.878 6.171 -16.359 1.00 45.22 187 VAL A O 1
ATOM 1583 N N . SER A 1 188 ? 16.105 6.587 -17.668 1.00 46.78 188 SER A N 1
ATOM 1584 C CA . SER A 1 188 ? 16.400 5.527 -18.641 1.00 46.78 188 SER A CA 1
ATOM 1585 C C . SER A 1 188 ? 17.493 6.007 -19.594 1.00 46.78 188 SER A C 1
ATOM 1587 O O . SER A 1 188 ? 17.399 7.129 -20.087 1.00 46.78 188 SER A O 1
ATOM 1589 N N . GLN A 1 189 ? 18.481 5.159 -19.906 1.00 50.50 189 GLN A N 1
ATOM 1590 C CA . GLN A 1 189 ? 19.517 5.484 -20.900 1.00 50.50 189 GLN A CA 1
ATOM 1591 C C . GLN A 1 189 ? 18.922 5.801 -22.286 1.00 50.50 189 GLN A C 1
ATOM 1593 O O . GLN A 1 189 ? 19.482 6.618 -23.011 1.00 50.50 189 GLN A O 1
ATOM 1598 N N . ASP A 1 190 ? 17.748 5.238 -22.597 1.00 48.69 190 ASP A N 1
ATOM 1599 C CA . ASP A 1 190 ? 17.116 5.333 -23.917 1.00 48.69 190 ASP A CA 1
ATOM 1600 C C . ASP A 1 190 ? 15.891 6.271 -23.946 1.00 48.69 190 ASP A C 1
ATOM 1602 O O . ASP A 1 190 ? 15.227 6.386 -24.972 1.00 48.69 190 ASP A O 1
ATOM 1606 N N . GLY A 1 191 ? 15.526 6.914 -22.825 1.00 49.84 191 GLY A N 1
ATOM 1607 C CA . GLY A 1 191 ? 14.453 7.928 -22.733 1.00 49.84 191 GLY A CA 1
ATOM 1608 C C . GLY A 1 191 ? 13.002 7.463 -22.984 1.00 49.84 191 GLY A C 1
ATOM 1609 O O . GLY A 1 191 ? 12.059 8.159 -22.609 1.00 49.84 191 GLY A O 1
ATOM 1610 N N . ASN A 1 192 ? 12.790 6.274 -23.552 1.00 51.28 192 ASN A N 1
ATOM 1611 C CA . ASN A 1 192 ? 11.483 5.795 -24.033 1.00 51.28 192 ASN A CA 1
ATOM 1612 C C . ASN A 1 192 ? 10.469 5.443 -22.923 1.00 51.28 192 ASN A C 1
ATOM 1614 O O . ASN A 1 192 ? 9.265 5.336 -23.170 1.00 51.28 192 ASN A O 1
ATOM 1618 N N . TYR A 1 193 ? 10.926 5.295 -21.678 1.00 51.09 193 TYR A N 1
ATOM 1619 C CA . TYR A 1 193 ? 10.098 4.837 -20.557 1.00 51.09 193 TYR A CA 1
ATOM 1620 C C . TYR A 1 193 ? 9.622 5.967 -19.625 1.00 51.09 193 TYR A C 1
ATOM 1622 O O . TYR A 1 193 ? 9.092 5.682 -18.562 1.00 51.09 193 TYR A O 1
ATOM 1630 N N . LEU A 1 194 ? 9.743 7.236 -20.031 1.00 48.69 194 LEU A N 1
ATOM 1631 C CA . LEU A 1 194 ? 9.545 8.395 -19.142 1.00 48.69 194 LEU A CA 1
ATOM 1632 C C . LEU A 1 194 ? 8.188 9.128 -19.242 1.00 48.69 194 LEU A C 1
ATOM 1634 O O . LEU A 1 194 ? 8.010 10.107 -18.533 1.00 48.69 194 LEU A O 1
ATOM 1638 N N . LYS A 1 195 ? 7.252 8.722 -20.113 1.00 43.56 195 LYS A N 1
ATOM 1639 C CA . LYS A 1 195 ? 5.961 9.428 -20.308 1.00 43.56 195 LYS A CA 1
ATOM 1640 C C . LYS A 1 195 ? 4.749 8.491 -20.204 1.00 43.56 195 LYS A C 1
ATOM 1642 O O . LYS A 1 195 ? 4.615 7.645 -21.088 1.00 43.56 195 LYS A O 1
ATOM 1647 N N . ASP A 1 196 ? 3.915 8.577 -19.171 1.00 43.22 196 ASP A N 1
ATOM 1648 C CA . ASP A 1 196 ? 2.614 7.876 -19.126 1.00 43.22 196 ASP A CA 1
ATOM 1649 C C . ASP A 1 196 ? 1.492 8.792 -19.664 1.00 43.22 196 ASP A C 1
ATOM 1651 O O . ASP A 1 196 ? 1.533 10.003 -19.475 1.00 43.22 196 ASP A O 1
ATOM 1655 N N . ASP A 1 197 ? 0.442 8.214 -20.262 1.00 43.81 197 ASP A N 1
ATOM 1656 C CA . ASP A 1 197 ? -0.764 8.948 -20.714 1.00 43.81 197 ASP A CA 1
ATOM 1657 C C . ASP A 1 197 ? -1.539 9.618 -19.551 1.00 43.81 197 ASP A C 1
ATOM 1659 O O . ASP A 1 197 ? -2.457 10.408 -19.762 1.00 43.81 197 ASP A O 1
ATOM 1663 N N . PHE A 1 198 ? -1.187 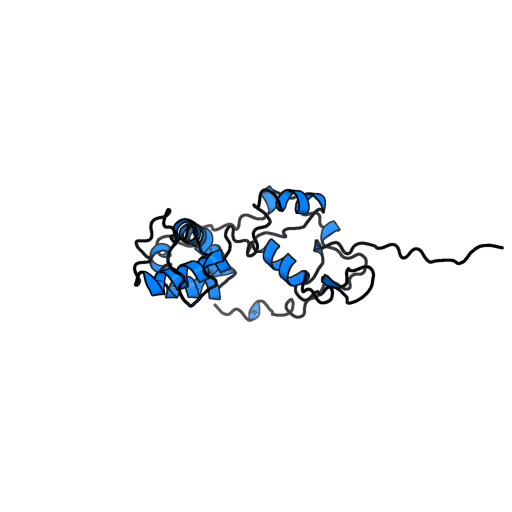9.288 -18.303 1.00 40.94 198 PHE A N 1
ATOM 1664 C CA . PHE A 1 198 ? -1.782 9.840 -17.082 1.00 40.94 198 PHE A CA 1
ATOM 1665 C C . PHE A 1 198 ? -1.045 11.072 -16.541 1.00 40.94 198 PHE A C 1
ATOM 1667 O O . PHE A 1 198 ? -1.623 11.796 -15.728 1.00 40.94 198 PHE A O 1
ATOM 1674 N N . ASP A 1 199 ? 0.186 11.333 -16.995 1.00 43.72 199 ASP A N 1
ATOM 1675 C CA . ASP A 1 199 ? 0.954 12.526 -16.607 1.00 43.72 199 ASP A CA 1
ATOM 1676 C C . ASP A 1 199 ? 0.347 13.819 -17.198 1.00 43.72 199 ASP A C 1
ATOM 1678 O O . ASP A 1 199 ? 0.680 14.921 -16.763 1.00 43.72 199 ASP A O 1
ATOM 1682 N N . ASP A 1 200 ? -0.597 13.682 -18.139 1.00 42.16 200 ASP A N 1
ATOM 1683 C CA . ASP A 1 200 ? -1.285 14.778 -18.825 1.00 42.16 200 ASP A CA 1
ATOM 1684 C C . ASP A 1 200 ? -2.638 15.172 -18.207 1.00 42.16 200 ASP A C 1
ATOM 1686 O O . ASP A 1 200 ? -3.316 16.033 -18.769 1.00 42.16 200 ASP A O 1
ATOM 1690 N N . VAL A 1 201 ? -3.074 14.616 -17.064 1.00 38.00 201 VAL A N 1
ATOM 1691 C CA . VAL A 1 201 ? -4.266 15.169 -16.389 1.00 38.00 201 VAL A CA 1
ATOM 1692 C C . VAL A 1 201 ? -3.861 16.468 -15.687 1.00 38.00 201 VAL A C 1
ATOM 1694 O O . VAL A 1 201 ? -3.208 16.421 -14.641 1.00 38.00 201 VAL A O 1
ATOM 1697 N N . PRO A 1 202 ? -4.241 17.651 -16.204 1.00 36.34 202 PRO A N 1
ATOM 1698 C CA . PRO A 1 202 ? -3.761 18.896 -15.645 1.00 36.34 202 PRO A CA 1
ATOM 1699 C C . PRO A 1 202 ? -4.398 19.089 -14.270 1.00 36.34 202 PRO A C 1
ATOM 1701 O O . PRO A 1 202 ? -5.610 18.933 -14.095 1.00 36.34 202 PRO A O 1
ATOM 1704 N N . ILE A 1 203 ? -3.580 19.499 -13.298 1.00 41.12 203 ILE A N 1
ATOM 1705 C CA . ILE A 1 203 ? -3.985 19.811 -11.916 1.00 41.12 203 ILE A CA 1
ATOM 1706 C C . ILE A 1 203 ? -5.151 20.829 -11.875 1.00 41.12 203 ILE A C 1
ATOM 1708 O O . ILE A 1 203 ? -5.885 20.890 -10.893 1.00 41.12 203 ILE A O 1
ATOM 1712 N N . SER A 1 204 ? -5.405 21.565 -12.967 1.00 40.94 204 SER A N 1
ATOM 1713 C CA . SER A 1 204 ? -6.564 22.455 -13.132 1.00 40.94 204 SER A CA 1
ATOM 1714 C C . SER A 1 204 ? -7.934 21.763 -13.084 1.00 40.94 204 SER A C 1
ATOM 1716 O O . SER A 1 204 ? -8.942 22.457 -12.961 1.00 40.94 204 SER A O 1
ATOM 1718 N N . ASN A 1 205 ? -7.997 20.431 -13.187 1.00 35.44 205 ASN A N 1
ATOM 1719 C CA . ASN A 1 205 ? -9.258 19.681 -13.159 1.00 35.44 205 ASN A CA 1
ATOM 1720 C C . ASN A 1 205 ? -9.667 19.204 -11.756 1.00 35.44 205 ASN A C 1
ATOM 1722 O O . ASN A 1 205 ? -10.772 18.689 -11.585 1.00 35.44 205 ASN A O 1
ATOM 1726 N N . LEU A 1 206 ? -8.830 19.424 -10.740 1.00 40.47 206 LEU A N 1
ATOM 1727 C CA . LEU A 1 206 ? -9.225 19.295 -9.340 1.00 40.47 206 LEU A CA 1
ATOM 1728 C C . LEU A 1 206 ? -9.818 20.636 -8.892 1.00 40.47 206 LEU A C 1
ATOM 1730 O O . LEU A 1 206 ? -9.115 21.497 -8.363 1.00 40.47 206 LEU A O 1
ATOM 1734 N N . LYS A 1 207 ? -11.113 20.844 -9.157 1.00 32.03 207 LYS A N 1
ATOM 1735 C CA . LYS A 1 207 ? -11.851 21.927 -8.491 1.00 32.03 207 LYS A CA 1
ATOM 1736 C C . LYS A 1 207 ? -11.967 21.621 -6.987 1.00 32.03 207 LYS A C 1
ATOM 1738 O O . LYS A 1 207 ? -12.039 20.441 -6.640 1.00 32.03 207 LYS A O 1
ATOM 1743 N N . PRO A 1 208 ? -11.944 22.658 -6.130 1.00 44.47 208 PRO A N 1
ATOM 1744 C CA . PRO A 1 208 ? -12.122 22.507 -4.688 1.00 44.47 208 PRO A CA 1
ATOM 1745 C C . PRO A 1 208 ? -13.474 21.888 -4.328 1.00 44.47 208 PRO A C 1
ATOM 1747 O O . PRO A 1 208 ? -14.440 22.081 -5.106 1.00 44.47 208 PRO A O 1
#

pLDDT: mean 71.91, std 18.54, range [31.88, 93.75]

Radius of gyration: 21.44 Å; chains: 1; bounding box: 62×43×60 Å

Foldseek 3Di:
DDDDPPPPPPCPDQLLQLAAQQDADDCDPPDPNVRHRPSSSVVLVCVLQQLDPQCPDPPRNVVCVVSVRDSDFQLNHQVDHLVLLLLLLVVCCVPVPAPPVPQALQDAPDQDDDDPDDDCVSRHRPSNSVVLVSCLVCLVSCVPPPVVSNVVCVVSVNVVVCPPVPPPDDDRPTPVVPDDDDVVSNADPVNPSNDDPVVPPDPVPPDD

Secondary structure (DSSP, 8-state):
---------------GGG--TT----SSTTS-GGGTT--HHHHHHHHHHTSSS-SS-TTHHHHHHHTT------TT--SS-HHHHHHHHHHHHHHH-S-GGG--TT----S----SSS-HHHHTT--HHHHHHHHHHTHHHHHHH-HHHHHHHHHTTGGGGGGGS-SS------GGGT----GGGG--TTSTTS--TTTTS-GGG---

Organism: NCBI:txid323732

Sequence (208 aa):
MLKTTEGIFNFNPITFNVLKQSWRVPEADPWPREYWGMPLGYFIRRMRCGDIDAKEHWFRRPILDKIKFDWGDGLDYINFTWDKLERGLVWYVHFRGHEIESMEPHAEIGNTVVAKFGKPEEIRGLKIGYLVYSAIDQMQMLCRYYPYRFQFLKDLGFARLAQEYLVLGYKPMPHAKTNPLNDQTRVSQDGNYLKDDFDDVPISNLKP